Protein AF-A0A813CN99-F1 (afdb_monomer_lite)

Structure (mmCIF, N/CA/C/O backbone):
data_AF-A0A813CN99-F1
#
_entry.id   AF-A0A813CN99-F1
#
loop_
_atom_site.group_PDB
_atom_site.id
_atom_site.type_symbol
_atom_site.label_atom_id
_atom_site.label_alt_id
_atom_site.label_comp_id
_atom_site.label_asym_id
_atom_site.label_entity_id
_atom_site.label_seq_id
_atom_site.pdbx_PDB_ins_code
_atom_site.Cartn_x
_atom_site.Cartn_y
_atom_site.Cartn_z
_atom_site.occupancy
_atom_site.B_iso_or_equiv
_atom_site.auth_seq_id
_atom_site.auth_comp_id
_atom_site.auth_asym_id
_atom_site.auth_atom_id
_atom_site.pdbx_PDB_model_num
ATOM 1 N N . MET A 1 1 ? 47.495 -5.482 -77.406 1.00 60.44 1 MET A N 1
ATOM 2 C CA . MET A 1 1 ? 48.247 -4.391 -78.051 1.00 60.44 1 MET A CA 1
ATOM 3 C C . MET A 1 1 ? 49.411 -4.064 -77.141 1.00 60.44 1 MET A C 1
ATOM 5 O O . MET A 1 1 ? 49.179 -3.835 -75.957 1.00 60.44 1 MET A O 1
ATOM 9 N N . THR A 1 2 ? 50.642 -4.180 -77.628 1.00 74.94 2 THR A N 1
ATOM 10 C CA . THR A 1 2 ? 51.827 -3.868 -76.815 1.00 74.94 2 THR A CA 1
ATOM 11 C C . THR A 1 2 ? 52.020 -2.346 -76.728 1.00 74.94 2 THR A C 1
ATOM 13 O O . THR A 1 2 ? 51.591 -1.632 -77.638 1.00 74.94 2 THR A O 1
ATOM 16 N N . PRO A 1 3 ? 52.662 -1.810 -75.671 1.00 70.69 3 PRO A N 1
ATOM 17 C CA . PRO A 1 3 ? 52.891 -0.366 -75.542 1.00 70.69 3 PRO A CA 1
ATOM 18 C C . PRO A 1 3 ? 53.604 0.258 -76.756 1.00 70.69 3 PRO A C 1
ATOM 20 O O . PRO A 1 3 ? 53.316 1.392 -77.127 1.00 70.69 3 PRO A O 1
ATOM 23 N N . SER A 1 4 ? 54.482 -0.505 -77.416 1.00 66.31 4 SER A N 1
ATOM 24 C CA . SER A 1 4 ? 55.210 -0.085 -78.622 1.00 66.31 4 SER A CA 1
ATOM 25 C C . SER A 1 4 ? 54.308 0.013 -79.867 1.00 66.31 4 SER A C 1
ATOM 27 O O . SER A 1 4 ? 54.428 0.953 -80.654 1.00 66.31 4 SER A O 1
ATOM 29 N N . GLU A 1 5 ? 53.339 -0.897 -80.021 1.00 71.50 5 GLU A N 1
ATOM 30 C CA . GLU A 1 5 ? 52.335 -0.848 -81.100 1.00 71.50 5 GLU A CA 1
ATOM 31 C C . GLU A 1 5 ? 51.368 0.335 -80.938 1.00 71.50 5 GLU A C 1
ATOM 33 O O . GLU A 1 5 ? 51.005 0.977 -81.923 1.00 71.50 5 GLU A O 1
ATOM 38 N N . GLU A 1 6 ? 50.970 0.658 -79.701 1.00 72.50 6 GLU A N 1
ATOM 39 C CA . GLU A 1 6 ? 50.166 1.855 -79.405 1.00 72.50 6 GLU A CA 1
ATOM 40 C C . GLU A 1 6 ? 50.955 3.147 -79.669 1.00 72.50 6 GLU A C 1
ATOM 42 O O . GLU A 1 6 ? 50.411 4.083 -80.255 1.00 72.50 6 GLU A O 1
ATOM 47 N N . ALA A 1 7 ? 52.245 3.190 -79.316 1.00 71.06 7 ALA A N 1
ATOM 48 C CA . ALA A 1 7 ? 53.108 4.347 -79.547 1.00 71.06 7 ALA A CA 1
ATOM 49 C C . ALA A 1 7 ? 53.324 4.640 -81.044 1.00 71.06 7 ALA A C 1
ATOM 51 O O . ALA A 1 7 ? 53.183 5.788 -81.470 1.00 71.06 7 ALA A O 1
ATOM 52 N N . ARG A 1 8 ? 53.581 3.609 -81.865 1.00 72.38 8 ARG A N 1
ATOM 53 C CA . ARG A 1 8 ? 53.711 3.750 -83.331 1.00 72.38 8 ARG A CA 1
ATOM 54 C C . ARG A 1 8 ? 52.406 4.178 -84.003 1.00 72.38 8 ARG A C 1
ATOM 56 O O . ARG A 1 8 ? 52.435 4.941 -84.963 1.00 72.38 8 ARG A O 1
ATOM 63 N N . LYS A 1 9 ? 51.256 3.758 -83.467 1.00 76.56 9 LYS A N 1
ATOM 64 C CA . LYS A 1 9 ? 49.938 4.200 -83.948 1.00 76.56 9 LYS A CA 1
ATOM 65 C C . LYS A 1 9 ? 49.665 5.686 -83.662 1.00 76.56 9 LYS A C 1
ATOM 67 O O . LYS A 1 9 ? 48.921 6.310 -84.411 1.00 76.56 9 LYS A O 1
ATOM 72 N N . ILE A 1 10 ? 50.246 6.241 -82.594 1.00 76.88 10 ILE A N 1
ATOM 73 C CA . ILE A 1 10 ? 50.082 7.650 -82.192 1.00 76.88 10 ILE A CA 1
ATOM 74 C C . ILE A 1 10 ? 51.100 8.565 -82.895 1.00 76.88 10 ILE A C 1
ATOM 76 O O . ILE A 1 10 ? 50.738 9.666 -83.300 1.00 76.88 10 ILE A O 1
ATOM 80 N N . LEU A 1 11 ? 52.355 8.125 -83.047 1.00 77.44 11 LEU A N 1
ATOM 81 C CA . LEU A 1 11 ? 53.447 8.936 -83.611 1.00 77.44 11 LEU A CA 1
ATOM 82 C C . LEU A 1 11 ? 53.649 8.760 -85.129 1.00 77.44 11 LEU A C 1
ATOM 84 O O . LEU A 1 11 ? 54.310 9.593 -85.744 1.00 77.44 11 LEU A O 1
ATOM 88 N N . GLY A 1 12 ? 53.077 7.710 -85.731 1.00 74.25 12 GLY A N 1
ATOM 89 C CA . GLY A 1 12 ? 53.255 7.351 -87.142 1.00 74.25 12 GLY A CA 1
ATOM 90 C C . GLY A 1 12 ? 54.396 6.350 -87.379 1.00 74.25 12 GLY A C 1
ATOM 91 O O . GLY A 1 12 ? 55.321 6.232 -86.577 1.00 74.25 12 GLY A O 1
ATOM 92 N N . GLU A 1 13 ? 54.342 5.619 -88.500 1.00 73.69 13 GLU A N 1
ATOM 93 C CA . GLU A 1 13 ? 55.286 4.527 -88.830 1.00 73.69 13 GLU A CA 1
ATOM 94 C C . GLU A 1 13 ? 56.742 4.990 -89.040 1.00 73.69 13 GLU A C 1
ATOM 96 O O . GLU A 1 13 ? 57.654 4.168 -88.999 1.00 73.69 13 GLU A O 1
ATOM 101 N N . SER A 1 14 ? 56.971 6.295 -89.228 1.00 70.69 14 SER A N 1
ATOM 102 C CA . SER A 1 14 ? 58.282 6.914 -89.471 1.00 70.69 14 SER A CA 1
ATOM 103 C C . SER A 1 14 ? 58.947 7.521 -88.225 1.00 70.69 14 SER A C 1
ATOM 105 O O . SER A 1 14 ? 59.932 8.246 -88.361 1.00 70.69 14 SER A O 1
ATOM 107 N N . ALA A 1 15 ? 58.396 7.307 -87.026 1.00 70.06 15 ALA A N 1
ATOM 108 C CA . ALA A 1 15 ? 58.974 7.816 -85.782 1.00 70.06 15 ALA A CA 1
ATOM 109 C C . ALA A 1 15 ? 60.267 7.065 -85.413 1.00 70.06 15 ALA A C 1
ATOM 111 O O . ALA A 1 15 ? 60.323 5.840 -85.531 1.00 70.06 15 ALA A O 1
ATOM 112 N N . ASP A 1 16 ? 61.296 7.787 -84.953 1.00 79.06 16 ASP A N 1
ATOM 113 C CA . ASP A 1 16 ? 62.542 7.161 -84.502 1.00 79.06 16 ASP A CA 1
ATOM 114 C C . ASP A 1 16 ? 62.333 6.326 -83.221 1.00 79.06 16 ASP A C 1
ATOM 116 O O . ASP A 1 16 ? 61.423 6.567 -82.417 1.00 79.06 16 ASP A O 1
ATOM 120 N N . ASP A 1 17 ? 63.176 5.309 -83.024 1.00 78.56 17 ASP A N 1
ATOM 121 C CA . ASP A 1 17 ? 63.041 4.388 -81.890 1.00 78.56 17 ASP A CA 1
ATOM 122 C C . ASP A 1 17 ? 63.190 5.104 -80.534 1.00 78.56 17 ASP A C 1
ATOM 124 O O . ASP A 1 17 ? 62.626 4.667 -79.531 1.00 78.56 17 ASP A O 1
ATOM 128 N N . GLN A 1 18 ? 63.884 6.246 -80.489 1.00 80.56 18 GLN A N 1
ATOM 129 C CA . GLN A 1 18 ? 64.084 7.020 -79.264 1.00 80.56 18 GLN A CA 1
ATOM 130 C C . GLN A 1 18 ? 62.812 7.780 -78.845 1.00 80.56 18 GLN A C 1
ATOM 132 O O . GLN A 1 18 ? 62.521 7.890 -77.651 1.00 80.56 18 GLN A O 1
ATOM 137 N N . ALA A 1 19 ? 62.029 8.271 -79.806 1.00 77.19 19 ALA A N 1
ATOM 138 C CA . ALA A 1 19 ? 60.718 8.875 -79.606 1.00 77.19 19 ALA A CA 1
ATOM 139 C C . ALA A 1 19 ? 59.678 7.822 -79.200 1.00 77.19 19 ALA A C 1
ATOM 141 O O . ALA A 1 19 ? 58.857 8.088 -78.318 1.00 77.19 19 ALA A O 1
ATOM 142 N N . ILE A 1 20 ? 59.757 6.611 -79.769 1.00 78.50 20 ILE A N 1
ATOM 143 C CA . ILE A 1 20 ? 58.912 5.476 -79.370 1.00 78.50 20 ILE A CA 1
ATOM 144 C C . ILE A 1 20 ? 59.201 5.075 -77.917 1.00 78.50 20 ILE A C 1
ATOM 146 O O . ILE A 1 20 ? 58.260 4.961 -77.135 1.00 78.50 20 ILE A O 1
ATOM 150 N N . ILE A 1 21 ? 60.474 4.929 -77.525 1.00 82.56 21 ILE A N 1
ATOM 151 C CA . ILE A 1 21 ? 60.861 4.594 -76.140 1.00 82.56 21 ILE A CA 1
ATOM 152 C C . ILE A 1 21 ? 60.358 5.660 -75.157 1.00 82.56 21 ILE A C 1
ATOM 154 O O . ILE A 1 21 ? 59.695 5.320 -74.182 1.00 82.56 21 ILE A O 1
ATOM 158 N N . LYS A 1 22 ? 60.571 6.952 -75.448 1.00 83.44 22 LYS A N 1
ATOM 159 C CA . LYS A 1 22 ? 60.095 8.047 -74.582 1.00 83.44 22 LYS A CA 1
ATOM 160 C C . LYS A 1 22 ? 58.574 8.069 -74.428 1.00 83.44 22 LYS A C 1
ATOM 162 O O . LYS A 1 22 ? 58.082 8.346 -73.335 1.00 83.44 22 LYS A O 1
ATOM 167 N N . LEU A 1 23 ? 57.823 7.793 -75.498 1.00 80.69 23 LEU A N 1
ATOM 168 C CA . LEU A 1 23 ? 56.363 7.730 -75.425 1.00 80.69 23 LEU A CA 1
ATOM 169 C C . LEU A 1 23 ? 55.891 6.503 -74.637 1.00 80.69 23 LEU A C 1
ATOM 171 O O . LEU A 1 23 ? 54.965 6.619 -73.838 1.00 80.69 23 LEU A O 1
ATOM 175 N N . VAL A 1 24 ? 56.531 5.346 -74.824 1.00 82.56 24 VAL A N 1
ATOM 176 C CA . VAL A 1 24 ? 56.235 4.135 -74.047 1.00 82.56 24 VAL A CA 1
ATOM 177 C C . VAL A 1 24 ? 56.509 4.366 -72.560 1.00 82.56 24 VAL A C 1
ATOM 179 O O . VAL A 1 24 ? 55.622 4.098 -71.751 1.00 82.56 24 VAL A O 1
ATOM 182 N N . ASP A 1 25 ? 57.663 4.932 -72.201 1.00 84.75 25 ASP A N 1
ATOM 183 C CA . ASP A 1 25 ? 58.014 5.260 -70.814 1.00 84.75 25 ASP A CA 1
ATOM 184 C C . ASP A 1 25 ? 57.015 6.249 -70.201 1.00 84.75 25 ASP A C 1
ATOM 186 O O . ASP A 1 25 ? 56.545 6.050 -69.082 1.00 84.75 25 ASP A O 1
ATOM 190 N N . PHE A 1 26 ? 56.610 7.275 -70.957 1.00 82.56 26 PHE A N 1
ATOM 191 C CA . PHE A 1 26 ? 55.592 8.232 -70.523 1.00 82.56 26 PHE A CA 1
ATOM 192 C C . PHE A 1 26 ? 54.224 7.568 -70.294 1.00 82.56 26 PHE A C 1
ATOM 194 O O . PHE A 1 26 ? 53.553 7.840 -69.294 1.00 82.56 26 PHE A O 1
ATOM 201 N N . VAL A 1 27 ? 53.800 6.667 -71.188 1.00 84.19 27 VAL A N 1
ATOM 202 C CA . VAL A 1 27 ? 52.537 5.922 -71.054 1.00 84.19 27 VAL A CA 1
ATOM 203 C C . VAL A 1 27 ? 52.586 4.974 -69.855 1.00 84.19 27 VAL A C 1
ATOM 205 O O . VAL A 1 27 ? 51.601 4.888 -69.120 1.00 84.19 27 VAL A O 1
ATOM 208 N N . VAL A 1 28 ? 53.711 4.292 -69.625 1.00 86.88 28 VAL A N 1
ATOM 209 C CA . VAL A 1 28 ? 53.911 3.416 -68.461 1.00 86.88 28 VAL A CA 1
ATOM 210 C C . VAL A 1 28 ? 53.872 4.229 -67.168 1.00 86.88 28 VAL A C 1
ATOM 212 O O . VAL A 1 28 ? 53.050 3.923 -66.309 1.00 86.88 28 VAL A O 1
ATOM 215 N N . GLN A 1 29 ? 54.633 5.323 -67.067 1.00 88.06 29 GLN A N 1
ATOM 216 C CA . GLN A 1 29 ? 54.621 6.210 -65.895 1.00 88.06 29 GLN A CA 1
ATOM 217 C C . GLN A 1 29 ? 53.228 6.787 -65.619 1.00 88.06 29 GLN A C 1
ATOM 219 O O . GLN A 1 29 ? 52.784 6.834 -64.474 1.00 88.06 29 GLN A O 1
ATOM 224 N N . THR A 1 30 ? 52.494 7.178 -66.664 1.00 86.62 30 THR A N 1
ATOM 225 C CA . THR A 1 30 ? 51.126 7.696 -66.519 1.00 86.62 30 THR A CA 1
ATOM 226 C C . THR A 1 30 ? 50.156 6.604 -66.055 1.00 86.62 30 THR A C 1
ATOM 228 O O . THR A 1 30 ? 49.286 6.862 -65.221 1.00 86.62 30 THR A O 1
ATOM 231 N N . ARG A 1 31 ? 50.295 5.370 -66.562 1.00 88.50 31 ARG A N 1
ATOM 232 C CA . ARG A 1 31 ? 49.488 4.216 -66.124 1.00 88.50 31 ARG A CA 1
ATOM 233 C C . ARG A 1 31 ? 49.796 3.838 -64.677 1.00 88.50 31 ARG A C 1
ATOM 235 O O . ARG A 1 31 ? 48.859 3.595 -63.921 1.00 88.50 31 ARG A O 1
ATOM 242 N N . GLU A 1 32 ? 51.065 3.842 -64.283 1.00 89.88 32 GLU A N 1
ATOM 243 C CA . GLU A 1 32 ? 51.498 3.593 -62.906 1.00 89.88 32 GLU A CA 1
ATOM 244 C C . GLU A 1 32 ? 50.993 4.678 -61.953 1.00 89.88 32 GLU A C 1
ATOM 246 O O . GLU A 1 32 ? 50.388 4.351 -60.934 1.00 89.88 32 GLU A O 1
ATOM 251 N N . ALA A 1 33 ? 51.134 5.957 -62.311 1.00 89.06 33 ALA A N 1
ATOM 252 C CA . ALA A 1 33 ? 50.607 7.072 -61.526 1.00 89.06 33 ALA A CA 1
ATOM 253 C C . ALA A 1 33 ? 49.079 6.987 -61.369 1.00 89.06 33 ALA A C 1
ATOM 255 O O . ALA A 1 33 ? 48.552 7.181 -60.274 1.00 89.06 33 ALA A O 1
ATOM 256 N N . LYS A 1 34 ? 48.356 6.624 -62.438 1.00 90.81 34 LYS A N 1
ATOM 257 C CA . LYS A 1 34 ? 46.899 6.431 -62.391 1.00 90.81 34 LYS A CA 1
ATOM 258 C C . LYS A 1 34 ? 46.503 5.236 -61.520 1.00 90.81 34 LYS A C 1
ATOM 260 O O . LYS A 1 34 ? 45.552 5.342 -60.750 1.00 90.81 34 LYS A O 1
ATOM 265 N N . ALA A 1 35 ? 47.231 4.123 -61.605 1.00 89.50 35 ALA A N 1
ATOM 266 C CA . ALA A 1 35 ? 46.995 2.950 -60.765 1.00 89.50 35 ALA A CA 1
ATOM 267 C C . ALA A 1 35 ? 47.278 3.245 -59.282 1.00 89.50 35 ALA A C 1
ATOM 269 O O . ALA A 1 35 ? 46.512 2.828 -58.414 1.00 89.50 35 ALA A O 1
ATOM 270 N N . GLN A 1 36 ? 48.335 4.007 -58.986 1.00 91.62 36 GLN A N 1
ATOM 271 C CA . GLN A 1 36 ? 48.656 4.454 -57.630 1.00 91.62 36 GLN A CA 1
ATOM 272 C C . GLN A 1 36 ? 47.589 5.406 -57.075 1.00 91.62 36 GLN A C 1
ATOM 274 O O . GLN A 1 36 ? 47.166 5.227 -55.934 1.00 91.62 36 GLN A O 1
ATOM 279 N N . ALA A 1 37 ? 47.104 6.356 -57.881 1.00 91.69 37 ALA A N 1
ATOM 280 C CA . ALA A 1 37 ? 46.017 7.256 -57.493 1.00 91.69 37 ALA A CA 1
ATOM 281 C C . ALA A 1 37 ? 44.721 6.484 -57.186 1.00 91.69 37 ALA A C 1
ATOM 283 O O . ALA A 1 37 ? 44.139 6.661 -56.120 1.00 91.69 37 ALA A O 1
ATOM 284 N N . GLN A 1 38 ? 44.327 5.544 -58.051 1.00 92.38 38 GLN A N 1
ATOM 285 C CA . GLN A 1 38 ? 43.148 4.697 -57.824 1.00 92.38 38 GLN A CA 1
ATOM 286 C C . GLN A 1 38 ? 43.291 3.805 -56.582 1.00 92.38 38 GLN A C 1
ATOM 288 O O . GLN A 1 38 ? 42.335 3.622 -55.830 1.00 92.38 38 GLN A O 1
ATOM 293 N N . ALA A 1 39 ? 44.484 3.257 -56.333 1.00 92.69 39 ALA A N 1
ATOM 294 C CA . ALA A 1 39 ? 44.748 2.477 -55.128 1.00 92.69 39 ALA A CA 1
ATOM 295 C C . ALA A 1 39 ? 44.691 3.339 -53.854 1.00 92.69 39 ALA A C 1
ATOM 297 O O . ALA A 1 39 ? 44.237 2.855 -52.816 1.00 92.69 39 ALA A O 1
ATOM 298 N N . ALA A 1 40 ? 45.131 4.600 -53.920 1.00 91.62 40 ALA A N 1
ATOM 299 C CA . ALA A 1 40 ? 45.022 5.550 -52.817 1.00 91.62 40 ALA A CA 1
ATOM 300 C C . ALA A 1 40 ? 43.555 5.916 -52.532 1.00 91.62 40 ALA A C 1
ATOM 302 O O . ALA A 1 40 ? 43.120 5.786 -51.389 1.00 91.62 40 ALA A O 1
ATOM 303 N N . GLU A 1 41 ? 42.775 6.246 -53.566 1.00 92.94 41 GLU A N 1
ATOM 304 C CA . GLU A 1 41 ? 41.333 6.519 -53.450 1.00 92.94 41 GLU A CA 1
ATOM 305 C C . GLU A 1 41 ? 40.571 5.319 -52.869 1.00 92.94 41 GLU A C 1
ATOM 307 O O . GLU A 1 41 ? 39.753 5.473 -51.963 1.00 92.94 41 GLU A O 1
ATOM 312 N N . ALA A 1 42 ? 40.876 4.099 -53.325 1.00 92.06 42 ALA A N 1
ATOM 313 C CA . ALA A 1 42 ? 40.250 2.884 -52.805 1.00 92.06 42 ALA A CA 1
ATOM 314 C C . ALA A 1 42 ? 40.587 2.634 -51.324 1.00 92.06 42 ALA A C 1
ATOM 316 O O . ALA A 1 42 ? 39.728 2.193 -50.556 1.00 92.06 42 ALA A O 1
ATOM 317 N N . ARG A 1 43 ? 41.826 2.924 -50.901 1.00 93.62 43 ARG A N 1
ATOM 318 C CA . ARG A 1 43 ? 42.237 2.824 -49.490 1.00 93.62 43 ARG A CA 1
ATOM 319 C C . ARG A 1 43 ? 41.533 3.863 -48.627 1.00 93.62 43 ARG A C 1
ATOM 321 O O . ARG A 1 43 ? 41.088 3.521 -47.534 1.00 93.62 43 ARG A O 1
ATOM 328 N N . GLU A 1 44 ? 41.406 5.092 -49.114 1.00 92.44 44 GLU A N 1
ATOM 329 C CA . GLU A 1 44 ? 40.705 6.158 -48.402 1.00 92.44 44 GLU A CA 1
ATOM 330 C C . GLU A 1 44 ? 39.206 5.857 -48.277 1.00 92.44 44 GLU A C 1
ATOM 332 O O . GLU A 1 44 ? 38.654 5.929 -47.180 1.00 92.44 44 GLU A O 1
ATOM 337 N N . ALA A 1 45 ? 38.560 5.419 -49.362 1.00 92.88 45 ALA A N 1
ATOM 338 C CA . ALA A 1 45 ? 37.157 5.017 -49.348 1.00 92.88 45 ALA A CA 1
ATOM 339 C C . ALA A 1 45 ? 36.902 3.861 -48.367 1.00 92.88 45 ALA A C 1
ATOM 341 O O . ALA A 1 45 ? 35.929 3.897 -47.610 1.00 92.88 45 ALA A O 1
ATOM 342 N N . LYS A 1 46 ? 37.801 2.866 -48.326 1.00 95.00 46 LYS A N 1
ATOM 343 C CA . LYS A 1 46 ? 37.728 1.772 -47.351 1.00 95.00 46 LYS A CA 1
ATOM 344 C C . LYS A 1 46 ? 37.881 2.283 -45.916 1.00 95.00 46 LYS A C 1
ATOM 346 O O . LYS A 1 46 ? 37.058 1.949 -45.073 1.00 95.00 46 LYS A O 1
ATOM 351 N N . ALA A 1 47 ? 38.867 3.139 -45.649 1.00 93.69 47 ALA A N 1
ATOM 352 C CA . ALA A 1 47 ? 39.070 3.714 -44.319 1.00 93.69 47 ALA A CA 1
ATOM 353 C C . ALA A 1 47 ? 37.858 4.540 -43.847 1.00 93.69 47 ALA A C 1
ATOM 355 O O . ALA A 1 47 ? 37.465 4.461 -42.684 1.00 93.69 47 ALA A O 1
ATOM 356 N N . GLN A 1 48 ? 37.226 5.299 -44.749 1.00 93.75 48 GLN A N 1
ATOM 357 C CA . GLN A 1 48 ? 35.999 6.037 -44.443 1.00 93.75 48 GLN A CA 1
ATOM 358 C C . GLN A 1 48 ? 34.810 5.103 -44.168 1.00 93.75 48 GLN A C 1
ATOM 360 O O . GLN A 1 48 ? 34.007 5.397 -43.280 1.00 93.75 48 GLN A O 1
ATOM 365 N N . ALA A 1 49 ? 34.684 3.992 -44.901 1.00 93.69 49 ALA A N 1
ATOM 366 C CA . ALA A 1 49 ? 33.647 2.990 -44.659 1.00 93.69 49 ALA A CA 1
ATOM 367 C C . ALA A 1 49 ? 33.827 2.314 -43.290 1.00 93.69 49 ALA A C 1
ATOM 369 O O . ALA A 1 49 ? 32.885 2.306 -42.497 1.00 93.69 49 ALA A O 1
ATOM 370 N N . ASP A 1 50 ? 35.046 1.865 -42.976 1.00 94.31 50 ASP A N 1
ATOM 371 C CA . ASP A 1 50 ? 35.384 1.232 -41.696 1.00 94.31 50 ASP A CA 1
ATOM 372 C C . ASP A 1 50 ? 35.133 2.198 -40.518 1.00 94.31 50 ASP A C 1
ATOM 374 O O . ASP A 1 50 ? 34.561 1.818 -39.495 1.00 94.31 50 ASP A O 1
ATOM 378 N N . ALA A 1 51 ? 35.483 3.484 -40.669 1.00 94.38 51 ALA A N 1
ATOM 379 C CA . ALA A 1 51 ? 35.226 4.506 -39.652 1.00 94.38 51 ALA A CA 1
ATOM 380 C C . ALA A 1 51 ? 33.724 4.770 -39.434 1.00 94.38 51 ALA A C 1
ATOM 382 O O . ALA A 1 51 ? 33.283 4.951 -38.295 1.00 94.38 51 ALA A O 1
ATOM 383 N N . ARG A 1 52 ? 32.920 4.781 -40.508 1.00 94.88 52 ARG A N 1
ATOM 384 C CA . ARG A 1 52 ? 31.456 4.923 -40.415 1.00 94.88 52 ARG A CA 1
ATOM 385 C C . ARG A 1 52 ? 30.820 3.715 -39.742 1.00 94.88 52 ARG A C 1
ATOM 387 O O . ARG A 1 52 ? 29.938 3.898 -38.906 1.00 94.88 52 ARG A O 1
ATOM 394 N N . GLU A 1 53 ? 31.277 2.510 -40.069 1.00 94.25 53 GLU A N 1
ATOM 395 C CA . GLU A 1 53 ? 30.791 1.287 -39.435 1.00 94.25 53 GLU A CA 1
ATOM 396 C C . GLU A 1 53 ? 31.139 1.264 -37.942 1.00 94.25 53 GLU A C 1
ATOM 398 O O . GLU A 1 53 ? 30.256 1.044 -37.114 1.00 94.25 53 GLU A O 1
ATOM 403 N N . ALA A 1 54 ? 32.386 1.579 -37.576 1.00 94.88 54 ALA A N 1
ATOM 404 C CA . ALA A 1 54 ? 32.806 1.654 -36.178 1.00 94.88 54 ALA A CA 1
ATOM 405 C C . ALA A 1 54 ? 31.978 2.677 -35.383 1.00 94.88 54 ALA A C 1
ATOM 407 O O . ALA A 1 54 ? 31.546 2.389 -34.263 1.00 94.88 54 ALA A O 1
ATOM 408 N N . LYS A 1 55 ? 31.697 3.845 -35.977 1.00 95.94 55 LYS A N 1
ATOM 409 C CA . LYS A 1 55 ? 30.836 4.866 -35.369 1.00 95.94 55 LYS A CA 1
ATOM 410 C C . LYS A 1 55 ? 29.402 4.360 -35.181 1.00 95.94 55 LYS A C 1
ATOM 412 O O . LYS A 1 55 ? 28.869 4.469 -34.081 1.00 95.94 55 LYS A O 1
ATOM 417 N N . ALA A 1 56 ? 28.810 3.747 -36.206 1.00 93.25 56 ALA A N 1
ATOM 418 C CA . ALA A 1 56 ? 27.461 3.186 -36.123 1.00 93.25 56 ALA A CA 1
ATOM 419 C C . ALA A 1 56 ? 27.362 2.064 -35.074 1.00 93.25 56 ALA A C 1
ATOM 421 O O . ALA A 1 56 ? 26.380 1.979 -34.339 1.00 93.25 56 ALA A O 1
ATOM 422 N N . GLN A 1 57 ? 28.391 1.218 -34.957 1.00 95.31 57 GLN A N 1
ATOM 423 C CA . GLN A 1 57 ? 28.449 0.182 -33.927 1.00 95.31 57 GLN A CA 1
ATOM 424 C C . GLN A 1 57 ? 28.572 0.775 -32.516 1.00 95.31 57 GLN A C 1
ATOM 426 O O 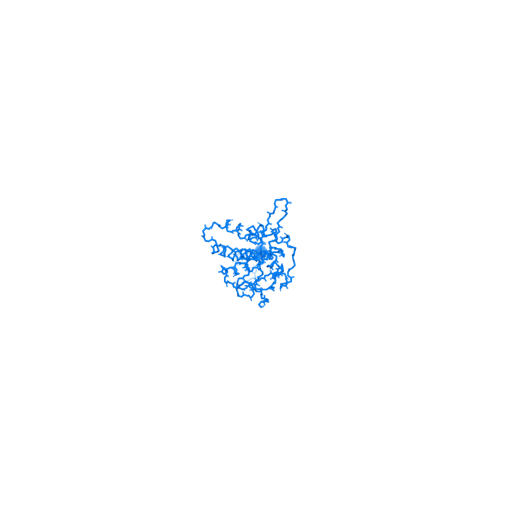. GLN A 1 57 ? 27.947 0.254 -31.591 1.00 95.31 57 GLN A O 1
ATOM 431 N N . ALA A 1 58 ? 29.351 1.846 -32.335 1.00 94.06 58 ALA A N 1
ATOM 432 C CA . ALA A 1 58 ? 29.461 2.543 -31.054 1.00 94.06 58 ALA A CA 1
ATOM 433 C C . ALA A 1 58 ? 28.122 3.179 -30.647 1.00 94.06 58 ALA A C 1
ATOM 435 O O . ALA A 1 58 ? 27.625 2.893 -29.559 1.00 94.06 58 ALA A O 1
ATOM 436 N N . GLU A 1 59 ? 27.482 3.921 -31.556 1.00 94.88 59 GLU A N 1
ATOM 437 C CA . GLU A 1 59 ? 26.156 4.518 -31.338 1.00 94.88 59 GLU A CA 1
ATOM 438 C C . GLU A 1 59 ? 25.097 3.445 -31.029 1.00 94.88 59 GLU A C 1
ATOM 440 O O . GLU A 1 59 ? 24.297 3.599 -30.107 1.00 94.88 59 GLU A O 1
ATOM 445 N N . ALA A 1 60 ? 25.122 2.305 -31.730 1.00 94.25 60 ALA A N 1
ATOM 446 C CA . ALA A 1 60 ? 24.210 1.194 -31.461 1.00 94.25 60 ALA A CA 1
ATOM 447 C C . ALA A 1 60 ? 24.439 0.552 -30.080 1.00 94.25 60 ALA A C 1
ATOM 449 O O . ALA A 1 60 ? 23.481 0.117 -29.437 1.00 94.25 60 ALA A O 1
ATOM 450 N N . ARG A 1 61 ? 25.690 0.475 -29.606 1.00 94.56 61 ARG A N 1
ATOM 451 C CA . ARG A 1 61 ? 26.007 -0.022 -28.255 1.00 94.56 61 ARG A CA 1
ATOM 452 C C . ARG A 1 61 ? 25.532 0.949 -27.181 1.00 94.56 61 ARG A C 1
ATOM 454 O O . ARG A 1 61 ? 24.928 0.500 -26.211 1.00 94.56 61 ARG A O 1
ATOM 461 N N . GLU A 1 62 ? 25.753 2.247 -27.372 1.00 94.81 62 GLU A N 1
ATOM 462 C CA . GLU A 1 62 ? 25.264 3.287 -26.460 1.00 94.81 62 GLU A CA 1
ATOM 463 C C . GLU A 1 62 ? 23.734 3.302 -26.399 1.00 94.81 62 GLU A C 1
ATOM 465 O O . GLU A 1 62 ? 23.166 3.273 -25.308 1.00 94.81 62 GLU A O 1
ATOM 470 N N . ALA A 1 63 ? 23.056 3.235 -27.549 1.00 93.69 63 ALA A N 1
ATOM 471 C CA . ALA A 1 63 ? 21.598 3.165 -27.613 1.00 93.69 63 ALA A CA 1
ATOM 472 C C . ALA A 1 63 ? 21.045 1.929 -26.885 1.00 93.69 63 ALA A C 1
ATOM 474 O O . ALA A 1 63 ? 20.073 2.038 -26.139 1.00 93.69 63 ALA A O 1
ATOM 475 N N . ARG A 1 64 ? 21.687 0.761 -27.040 1.00 94.44 64 ARG A N 1
ATOM 476 C CA . ARG A 1 64 ? 21.312 -0.462 -26.306 1.00 94.44 64 ARG A CA 1
ATOM 477 C C . ARG A 1 64 ? 21.536 -0.324 -24.804 1.00 94.44 64 ARG A C 1
ATOM 479 O O . ARG A 1 64 ? 20.667 -0.716 -24.033 1.00 94.44 64 ARG A O 1
ATOM 486 N N . ALA A 1 65 ? 22.669 0.233 -24.382 1.00 94.25 65 ALA A N 1
ATOM 487 C CA . ALA A 1 65 ? 22.944 0.466 -22.966 1.00 94.25 65 ALA A CA 1
ATOM 488 C C . ALA A 1 65 ? 21.907 1.419 -22.348 1.00 94.25 65 ALA A C 1
ATOM 490 O O . ALA A 1 65 ? 21.374 1.145 -21.273 1.00 94.25 65 ALA A O 1
ATOM 491 N N . HIS A 1 66 ? 21.559 2.489 -23.067 1.00 94.12 66 HIS A N 1
ATOM 492 C CA . HIS A 1 66 ? 20.524 3.429 -22.656 1.00 94.12 66 HIS A CA 1
ATOM 493 C C . HIS A 1 66 ? 19.138 2.770 -22.591 1.00 94.12 66 HIS A C 1
ATOM 495 O O . HIS A 1 66 ? 18.395 2.997 -21.640 1.00 94.12 66 HIS A O 1
ATOM 501 N N . GLN A 1 67 ? 18.794 1.910 -23.556 1.00 94.81 67 GLN A N 1
ATOM 502 C CA . GLN A 1 67 ? 17.537 1.160 -23.534 1.00 94.81 67 GLN A CA 1
ATOM 503 C C . GLN A 1 67 ? 17.436 0.255 -22.299 1.00 94.81 67 GLN A C 1
ATOM 505 O O . GLN A 1 67 ? 16.422 0.291 -21.608 1.00 94.81 67 GLN A O 1
ATOM 510 N N . VAL A 1 68 ? 18.491 -0.504 -21.986 1.00 95.88 68 VAL A N 1
ATOM 511 C CA . VAL A 1 68 ? 18.519 -1.371 -20.795 1.00 95.88 68 VAL A CA 1
ATOM 512 C C . VAL A 1 68 ? 18.341 -0.550 -19.516 1.00 95.88 68 VAL A C 1
ATOM 514 O O . VAL A 1 68 ? 17.576 -0.944 -18.638 1.00 95.88 68 VAL A O 1
ATOM 517 N N . HIS A 1 69 ? 18.996 0.611 -19.418 1.00 95.12 69 HIS A N 1
ATOM 518 C CA . HIS A 1 69 ? 18.832 1.507 -18.273 1.00 95.12 69 HIS A CA 1
ATOM 519 C C . HIS A 1 69 ? 17.386 2.007 -18.137 1.00 95.12 69 HIS A C 1
ATOM 521 O O . HIS A 1 69 ? 16.812 1.963 -17.051 1.00 95.12 69 HIS A O 1
ATOM 527 N N . LEU A 1 70 ? 16.768 2.443 -19.240 1.00 95.12 70 LEU A N 1
ATOM 528 C CA . LEU A 1 70 ? 15.373 2.890 -19.238 1.00 95.12 70 LEU A CA 1
ATOM 529 C C . LEU A 1 70 ? 14.397 1.768 -18.855 1.00 95.12 70 LEU A C 1
ATOM 531 O O . LEU A 1 70 ? 13.424 2.022 -18.148 1.00 95.12 70 LEU A O 1
ATOM 535 N N . GLU A 1 71 ? 14.642 0.534 -19.298 1.00 94.56 71 GLU A N 1
ATOM 536 C CA . GLU A 1 71 ? 13.825 -0.628 -18.927 1.00 94.56 71 GLU A CA 1
ATOM 537 C C . GLU A 1 71 ? 13.936 -0.947 -17.429 1.00 94.56 71 GLU A C 1
ATOM 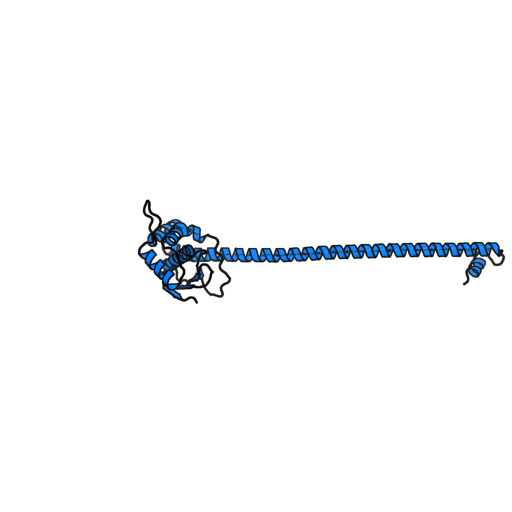539 O O . GLU A 1 71 ? 12.919 -1.206 -16.780 1.00 94.56 71 GLU A O 1
ATOM 544 N N . GLN A 1 72 ? 15.140 -0.860 -16.855 1.00 94.69 72 GLN A N 1
ATOM 545 C CA . GLN A 1 72 ? 15.353 -1.024 -15.413 1.00 94.69 72 GLN A CA 1
ATOM 546 C C . GLN A 1 72 ? 14.640 0.065 -14.602 1.00 94.69 72 GLN A C 1
ATOM 548 O O . GLN A 1 72 ? 13.962 -0.243 -13.619 1.00 94.69 72 GLN A O 1
ATOM 553 N N . ASP A 1 73 ? 14.738 1.325 -15.032 1.00 93.94 73 ASP A N 1
ATOM 554 C CA . ASP A 1 73 ? 14.038 2.435 -14.382 1.00 93.94 73 ASP A CA 1
ATOM 555 C C . ASP A 1 73 ? 12.520 2.294 -14.476 1.00 93.94 73 ASP A C 1
ATOM 557 O O . ASP A 1 73 ? 11.817 2.518 -13.488 1.00 93.94 73 ASP A O 1
ATOM 561 N N . LYS A 1 74 ? 12.003 1.872 -15.635 1.00 94.50 74 LYS A N 1
ATOM 562 C CA . LYS A 1 74 ? 10.577 1.592 -15.810 1.00 94.50 74 LYS A CA 1
ATOM 563 C C . LYS A 1 74 ? 10.106 0.531 -14.814 1.00 94.50 74 LYS A C 1
ATOM 565 O O . LYS A 1 74 ? 9.126 0.767 -14.110 1.00 94.50 74 LYS A O 1
ATOM 570 N N . LEU A 1 75 ? 10.817 -0.593 -14.711 1.00 94.12 75 LEU A N 1
ATOM 571 C CA . LEU A 1 75 ? 10.465 -1.674 -13.785 1.00 94.12 75 LEU A CA 1
ATOM 572 C C . LEU A 1 75 ? 10.504 -1.211 -12.319 1.00 94.12 75 LEU A C 1
ATOM 574 O O . LEU A 1 75 ? 9.613 -1.543 -11.530 1.00 94.12 75 LEU A O 1
ATOM 578 N N . ARG A 1 76 ? 11.513 -0.410 -11.952 1.00 94.38 76 ARG A N 1
ATOM 579 C CA . ARG A 1 76 ? 11.620 0.187 -10.614 1.00 94.38 76 ARG A CA 1
ATOM 580 C C . ARG A 1 76 ? 10.415 1.078 -10.308 1.00 94.38 76 ARG A C 1
ATOM 582 O O . ARG A 1 76 ? 9.781 0.900 -9.270 1.00 94.38 76 ARG A O 1
ATOM 589 N N . LEU A 1 77 ? 10.067 1.987 -11.218 1.00 93.69 77 LEU A N 1
ATOM 590 C CA . LEU A 1 77 ? 8.932 2.899 -11.054 1.00 93.69 77 LEU A CA 1
ATOM 591 C C . LEU A 1 77 ? 7.587 2.162 -11.015 1.00 93.69 77 LEU A C 1
ATOM 593 O O . LEU A 1 77 ? 6.722 2.520 -10.219 1.00 93.69 77 LEU A O 1
ATOM 597 N N . GLU A 1 78 ? 7.401 1.120 -11.827 1.00 91.38 78 GLU A N 1
ATOM 598 C CA . GLU A 1 78 ? 6.201 0.274 -11.783 1.00 91.38 78 GLU A CA 1
ATOM 599 C C . GLU A 1 78 ? 6.064 -0.435 -10.428 1.00 91.38 78 GLU A C 1
ATOM 601 O O . GLU A 1 78 ? 4.975 -0.458 -9.848 1.00 91.38 78 GLU A O 1
ATOM 606 N N . THR A 1 79 ? 7.176 -0.932 -9.879 1.00 86.19 79 THR A N 1
ATOM 607 C CA . THR A 1 79 ? 7.215 -1.563 -8.552 1.00 86.19 79 THR A CA 1
ATOM 608 C C . THR A 1 79 ? 6.891 -0.560 -7.440 1.00 86.19 79 THR A C 1
ATOM 610 O O . THR A 1 79 ? 6.075 -0.842 -6.558 1.00 86.19 79 THR A O 1
ATOM 613 N N . GLU A 1 80 ? 7.480 0.639 -7.490 1.00 85.31 80 GLU A N 1
ATOM 614 C CA . GLU A 1 80 ? 7.195 1.726 -6.545 1.00 85.31 80 GLU A CA 1
ATOM 615 C C . GLU A 1 80 ? 5.726 2.168 -6.616 1.00 85.31 80 GLU A C 1
ATOM 617 O O . GLU A 1 80 ? 5.069 2.334 -5.580 1.00 85.31 80 GLU A O 1
ATOM 622 N N . LEU A 1 81 ? 5.176 2.302 -7.827 1.00 84.56 81 LEU A N 1
ATOM 623 C CA . LEU A 1 81 ? 3.775 2.653 -8.048 1.00 84.56 81 LEU A CA 1
ATOM 624 C C . LEU A 1 81 ? 2.836 1.582 -7.484 1.00 84.56 81 LEU A C 1
ATOM 626 O O . LEU A 1 81 ? 1.858 1.923 -6.815 1.00 84.56 81 LEU A O 1
ATOM 630 N N . LEU A 1 82 ? 3.122 0.301 -7.731 1.00 82.44 82 LEU A N 1
ATOM 631 C CA . LEU A 1 82 ? 2.323 -0.810 -7.217 1.00 82.44 82 LEU A CA 1
ATOM 632 C C . LEU A 1 82 ? 2.362 -0.861 -5.684 1.00 82.44 82 LEU A C 1
ATOM 634 O O . LEU A 1 82 ? 1.309 -0.942 -5.046 1.00 82.44 82 LEU A O 1
ATOM 638 N N . SER A 1 83 ? 3.552 -0.722 -5.089 1.00 78.25 83 SER A N 1
ATOM 639 C CA . SER A 1 83 ? 3.715 -0.643 -3.631 1.00 78.25 83 SER A CA 1
ATOM 640 C C . SER A 1 83 ? 2.898 0.512 -3.048 1.00 78.25 83 SER A C 1
ATOM 642 O O . SER A 1 83 ? 2.155 0.330 -2.083 1.00 78.25 83 SER A O 1
ATOM 644 N N . THR A 1 84 ? 2.962 1.684 -3.686 1.00 78.81 84 THR A N 1
ATOM 645 C CA . THR A 1 84 ? 2.219 2.882 -3.277 1.00 78.81 84 THR A CA 1
ATOM 646 C C . THR A 1 84 ? 0.707 2.670 -3.364 1.00 78.81 84 THR A C 1
ATOM 648 O O . THR A 1 84 ? -0.015 2.968 -2.413 1.00 78.81 84 THR A O 1
ATOM 651 N N . LYS A 1 85 ? 0.204 2.100 -4.466 1.00 80.31 85 LYS A N 1
ATOM 652 C CA . LYS A 1 85 ? -1.228 1.794 -4.632 1.00 80.31 85 LYS A CA 1
ATOM 653 C C . LYS A 1 85 ? -1.737 0.800 -3.587 1.00 80.31 85 LYS A C 1
ATOM 655 O O . LYS A 1 85 ? -2.822 1.003 -3.037 1.00 80.31 85 LYS A O 1
ATOM 660 N N . SER A 1 86 ? -0.960 -0.239 -3.278 1.00 76.56 86 SER A N 1
ATOM 661 C CA . SER A 1 86 ? -1.317 -1.184 -2.214 1.00 76.56 86 SER A CA 1
ATOM 662 C C . SER A 1 86 ? -1.355 -0.496 -0.839 1.00 76.56 86 SER A C 1
ATOM 664 O O . SER A 1 86 ? -2.329 -0.670 -0.102 1.00 76.56 86 SER A O 1
ATOM 666 N N . ARG A 1 87 ? -0.380 0.376 -0.525 1.00 76.25 87 ARG A N 1
ATOM 667 C CA . ARG A 1 87 ? -0.375 1.153 0.733 1.00 76.25 87 ARG A CA 1
ATOM 668 C C . ARG A 1 87 ? -1.640 1.989 0.910 1.00 76.25 87 ARG A C 1
ATOM 670 O O . ARG A 1 87 ? -2.303 1.929 1.946 1.00 76.25 87 ARG A O 1
ATOM 677 N N . PHE A 1 88 ? -2.025 2.726 -0.131 1.00 80.31 88 PHE A N 1
ATOM 678 C CA . PHE A 1 88 ? -3.259 3.511 -0.104 1.00 80.31 88 PHE A CA 1
ATOM 679 C C . PHE A 1 88 ? -4.502 2.635 0.073 1.00 80.31 88 PHE A C 1
ATOM 681 O O . PHE A 1 88 ? -5.419 3.021 0.793 1.00 80.31 88 PHE A O 1
ATOM 688 N N . SER A 1 89 ? -4.530 1.444 -0.525 1.00 84.00 89 SER A N 1
ATOM 689 C CA . SER A 1 89 ? -5.673 0.530 -0.421 1.00 84.00 89 SER A CA 1
ATOM 690 C C . SER A 1 89 ? -5.873 0.008 1.007 1.00 84.00 89 SER A C 1
ATOM 692 O O . SER A 1 89 ? -7.004 -0.022 1.489 1.00 84.00 89 SER A O 1
ATOM 694 N N . ALA A 1 90 ? -4.791 -0.324 1.721 1.00 85.25 90 ALA A N 1
ATOM 695 C CA . ALA A 1 90 ? -4.849 -0.751 3.122 1.00 85.25 90 ALA A CA 1
ATOM 696 C C . ALA A 1 90 ? -5.404 0.350 4.046 1.00 85.25 90 ALA A C 1
ATOM 698 O O . ALA A 1 90 ? -6.316 0.110 4.843 1.00 85.25 90 A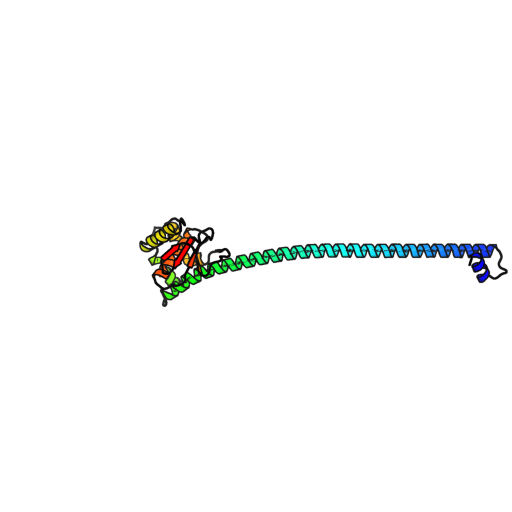LA A O 1
ATOM 699 N N . ILE A 1 91 ? -4.897 1.577 3.881 1.00 87.38 91 ILE A N 1
ATOM 700 C CA . ILE A 1 91 ? -5.371 2.778 4.587 1.00 87.38 91 ILE A CA 1
ATOM 701 C C . ILE A 1 91 ? -6.864 2.998 4.328 1.00 87.38 91 ILE A C 1
ATOM 703 O O . ILE A 1 91 ? -7.650 3.157 5.266 1.00 87.38 91 ILE A O 1
ATOM 707 N N . LEU A 1 92 ? -7.269 2.976 3.055 1.00 88.12 92 LEU A N 1
ATOM 708 C CA . LEU A 1 92 ? -8.658 3.181 2.657 1.00 88.12 92 LEU A CA 1
ATOM 709 C C . LEU A 1 92 ? -9.575 2.084 3.196 1.00 88.12 92 LEU A C 1
ATOM 711 O O . LEU A 1 92 ? -10.677 2.403 3.626 1.00 88.12 92 LEU A O 1
ATOM 715 N N . CYS A 1 93 ? -9.126 0.828 3.238 1.00 91.25 93 CYS A N 1
ATOM 716 C CA . CYS A 1 93 ? -9.908 -0.281 3.778 1.00 91.25 93 CYS A CA 1
ATOM 717 C C . CYS A 1 93 ? -10.175 -0.104 5.281 1.00 91.25 93 CYS A C 1
ATOM 719 O O . CYS A 1 93 ? -11.332 -0.108 5.708 1.00 91.25 93 CYS A O 1
ATOM 721 N N . ASN A 1 94 ? -9.133 0.156 6.081 1.00 93.06 94 ASN A N 1
ATOM 722 C CA . ASN A 1 94 ? -9.293 0.400 7.518 1.00 93.06 94 ASN A CA 1
ATOM 723 C C . ASN A 1 94 ? -10.190 1.617 7.798 1.00 93.06 94 ASN A C 1
ATOM 725 O O . ASN A 1 94 ? -11.089 1.547 8.642 1.00 93.06 94 ASN A O 1
ATOM 729 N N . ARG A 1 95 ? -9.979 2.724 7.069 1.00 93.44 95 ARG A N 1
ATOM 730 C CA . ARG A 1 95 ? -10.817 3.927 7.182 1.00 93.44 95 ARG A CA 1
ATOM 731 C C . ARG A 1 95 ? -12.253 3.645 6.793 1.00 93.44 95 ARG A C 1
ATOM 733 O O . ARG A 1 95 ? -13.148 4.000 7.546 1.00 93.44 95 ARG A O 1
ATOM 740 N N . PHE A 1 96 ? -12.480 2.974 5.671 1.00 93.88 96 PHE A N 1
ATOM 741 C CA . PHE A 1 96 ? -13.816 2.634 5.204 1.00 93.88 96 PHE A CA 1
ATOM 742 C C . PHE A 1 96 ? -14.590 1.838 6.257 1.00 93.88 96 PHE A C 1
ATOM 744 O O . PHE A 1 96 ? -15.714 2.215 6.588 1.00 93.88 96 PHE A O 1
ATOM 751 N N . LEU A 1 97 ? -13.983 0.792 6.829 1.00 95.19 97 LEU A N 1
ATOM 752 C CA . LEU A 1 97 ? -14.621 -0.045 7.848 1.00 95.19 97 LEU A CA 1
ATOM 753 C C . LEU A 1 97 ? -15.015 0.763 9.093 1.00 95.19 97 LEU A C 1
ATOM 755 O O . LEU A 1 97 ? -16.148 0.665 9.569 1.00 95.19 97 LEU A O 1
ATOM 759 N N . ILE A 1 98 ? -14.095 1.577 9.616 1.00 95.88 98 ILE A N 1
ATOM 760 C CA . ILE A 1 98 ? -14.331 2.314 10.861 1.00 95.88 98 ILE A CA 1
ATOM 761 C C . ILE A 1 98 ? -15.223 3.536 10.627 1.00 95.88 98 ILE A C 1
ATOM 763 O O . ILE A 1 98 ? -16.203 3.721 11.345 1.00 95.88 98 ILE A O 1
ATOM 767 N N . GLU A 1 99 ? -14.933 4.359 9.620 1.00 95.88 99 GLU A N 1
ATOM 768 C CA . GLU A 1 99 ? -15.689 5.582 9.339 1.00 95.88 99 GLU A CA 1
ATOM 769 C C . GLU A 1 99 ? -17.132 5.266 8.936 1.00 95.88 99 GLU A C 1
ATOM 771 O O . GLU A 1 99 ? -18.046 5.894 9.467 1.00 95.88 99 GLU A O 1
ATOM 776 N N . THR A 1 100 ? -17.363 4.252 8.094 1.00 95.69 100 THR A N 1
ATOM 777 C CA . THR A 1 100 ? -18.727 3.839 7.715 1.00 95.69 100 THR A CA 1
ATOM 778 C C . THR A 1 100 ? -19.507 3.357 8.935 1.00 95.69 100 THR A C 1
ATOM 780 O O . THR A 1 100 ? -20.627 3.810 9.172 1.00 95.69 100 THR A O 1
ATOM 783 N N . GLY A 1 101 ? -18.905 2.497 9.765 1.00 96.31 101 GLY A N 1
ATOM 784 C CA . GLY A 1 101 ? -19.561 2.032 10.985 1.00 96.31 101 GLY A CA 1
ATOM 785 C C . GLY A 1 101 ? -19.837 3.165 11.980 1.00 96.31 101 GLY A C 1
ATOM 786 O O . GLY A 1 101 ? -20.888 3.172 12.618 1.00 96.31 101 GLY A O 1
ATOM 787 N N . LEU A 1 102 ? -18.947 4.156 12.095 1.00 96.62 102 LEU A N 1
ATOM 788 C CA . LEU A 1 102 ? -19.157 5.326 12.955 1.00 96.62 102 LEU A CA 1
ATOM 789 C C . LEU A 1 102 ? -20.238 6.272 12.427 1.00 96.62 102 LEU A C 1
ATOM 791 O O . LEU A 1 102 ? -21.010 6.793 13.232 1.00 96.62 102 LEU A O 1
ATOM 795 N N . ILE A 1 103 ? -20.304 6.489 11.111 1.00 96.81 103 ILE A N 1
ATOM 796 C CA . ILE A 1 103 ? -21.364 7.281 10.470 1.00 96.81 103 ILE A CA 1
ATOM 797 C C . ILE A 1 103 ? -22.724 6.635 10.747 1.00 96.81 103 ILE A C 1
ATOM 799 O O . ILE A 1 103 ? -23.651 7.326 11.164 1.00 96.81 103 ILE A O 1
ATOM 803 N N . ASN A 1 104 ? -22.817 5.311 10.613 1.00 97.00 104 ASN A N 1
ATOM 804 C CA . ASN A 1 104 ? -24.041 4.563 10.901 1.00 97.00 104 ASN A CA 1
ATOM 805 C C . ASN A 1 104 ? -24.401 4.593 12.396 1.00 97.00 104 ASN A C 1
ATOM 807 O O . ASN A 1 104 ? -25.559 4.806 12.753 1.00 97.00 104 ASN A O 1
ATOM 811 N N . LEU A 1 105 ? -23.408 4.448 13.282 1.00 97.25 105 LEU A N 1
ATOM 812 C CA . LEU A 1 105 ? -23.624 4.461 14.732 1.00 97.25 105 LEU A CA 1
ATOM 813 C C . LEU A 1 105 ? -24.017 5.849 15.267 1.00 97.25 105 LEU A C 1
ATOM 815 O O . LEU A 1 105 ? -24.764 5.949 16.242 1.00 97.25 105 LEU A O 1
ATOM 819 N N . TYR A 1 106 ? -23.508 6.923 14.654 1.00 96.88 106 TYR A N 1
ATOM 820 C CA . TYR A 1 106 ? -23.698 8.305 15.100 1.00 96.88 106 TYR A CA 1
ATOM 821 C C . TYR A 1 106 ? -24.128 9.239 13.952 1.00 96.88 106 TYR A C 1
ATOM 823 O O . TYR A 1 106 ? -23.456 10.243 13.697 1.00 96.88 106 TYR A O 1
ATOM 831 N N . PRO A 1 107 ? -25.292 9.010 13.318 1.00 96.25 107 PRO A N 1
ATOM 832 C CA . PRO A 1 107 ? -25.670 9.654 12.052 1.00 96.25 107 PRO A CA 1
ATOM 833 C C . PRO A 1 107 ? -25.866 11.173 12.147 1.00 96.25 107 PRO A C 1
ATOM 835 O O . PRO A 1 107 ? -25.853 11.875 11.143 1.00 96.25 107 PRO A O 1
ATOM 838 N N . LYS A 1 108 ? -26.049 11.704 13.361 1.00 97.00 108 LYS A N 1
ATOM 839 C CA . LYS A 1 108 ? -26.229 13.142 13.628 1.00 97.00 108 LYS A CA 1
ATOM 840 C C . LYS A 1 108 ? -24.955 13.838 14.122 1.00 97.00 108 LYS A C 1
ATOM 842 O O . LYS A 1 108 ? -25.011 14.991 14.546 1.00 97.00 108 LYS A O 1
ATOM 847 N N . SER A 1 109 ? -23.824 13.137 14.160 1.00 96.12 109 SER A N 1
ATOM 848 C CA . SER A 1 109 ? -22.548 13.674 14.640 1.00 96.12 109 SER A CA 1
ATOM 849 C C . SER A 1 109 ? -21.569 13.864 13.490 1.00 96.12 109 SER A C 1
ATOM 851 O O . SER A 1 109 ? -21.575 13.112 12.525 1.00 96.12 109 SER A O 1
ATOM 853 N N . THR A 1 110 ? -20.665 14.836 13.621 1.00 95.06 110 THR A N 1
ATOM 854 C CA . THR A 1 110 ? -19.475 14.866 12.765 1.00 95.06 110 THR A CA 1
ATOM 855 C C . THR A 1 110 ? -18.603 13.650 13.060 1.00 95.06 110 THR A C 1
ATOM 857 O O . THR A 1 110 ? -18.583 13.161 14.195 1.00 95.06 110 THR A O 1
ATOM 860 N N . LEU A 1 111 ? -17.825 13.195 12.078 1.00 92.00 111 LEU A N 1
ATOM 861 C CA . LEU A 1 111 ? -16.956 12.028 12.237 1.00 92.00 111 LEU A CA 1
ATOM 862 C C . LEU A 1 111 ? -15.993 12.184 13.430 1.00 92.00 111 LEU A C 1
ATOM 864 O O . LEU A 1 111 ? -15.877 11.285 14.258 1.00 92.00 111 LEU A O 1
ATOM 868 N N . SER A 1 112 ? -15.394 13.366 13.615 1.00 92.06 112 SER A N 1
ATOM 869 C CA . SER A 1 112 ? -14.514 13.658 14.760 1.00 92.06 112 SER A CA 1
ATOM 870 C C . SER A 1 112 ? -15.228 13.606 16.117 1.00 92.06 112 SER A C 1
ATOM 872 O O . SER A 1 112 ? -14.607 13.313 17.141 1.00 92.06 112 SER A O 1
ATOM 874 N N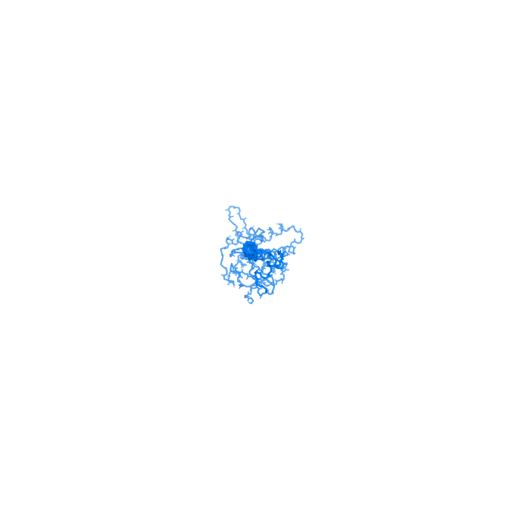 . LYS A 1 113 ? -16.528 13.929 16.171 1.00 94.50 113 LYS A N 1
ATOM 875 C CA . LYS A 1 113 ? -17.340 13.748 17.384 1.00 94.50 113 LYS A CA 1
ATOM 876 C C . LYS A 1 113 ? -17.683 12.268 17.577 1.00 94.50 113 LYS A C 1
ATOM 878 O O . LYS A 1 113 ? -17.535 11.778 18.692 1.00 94.50 113 LYS A O 1
ATOM 883 N N . GLY A 1 114 ? -18.027 11.561 16.498 1.00 94.88 114 GLY A N 1
ATOM 884 C CA . GLY A 1 114 ? -18.245 10.113 16.485 1.00 94.88 114 GLY A CA 1
ATOM 885 C C . GLY A 1 114 ? -17.050 9.337 17.040 1.00 94.88 114 GLY A C 1
ATOM 886 O O . GLY A 1 114 ? -17.222 8.564 17.977 1.00 94.88 114 GLY A O 1
ATOM 887 N N . TYR A 1 115 ? -15.830 9.628 16.569 1.00 94.25 115 TYR A N 1
ATOM 888 C CA . TYR A 1 115 ? -14.591 9.041 17.099 1.00 94.25 115 TYR A CA 1
ATOM 889 C C . TYR A 1 115 ? -14.426 9.273 18.601 1.00 94.25 115 TYR A C 1
ATOM 891 O O . TYR A 1 115 ? -14.137 8.333 19.337 1.00 94.25 115 TYR A O 1
ATOM 899 N N . ARG A 1 116 ? -14.639 10.507 19.081 1.00 93.00 116 ARG A N 1
ATOM 900 C CA . ARG A 1 116 ? -14.534 10.828 20.514 1.00 93.00 116 ARG A CA 1
ATOM 901 C C . ARG A 1 116 ? -15.545 10.045 21.352 1.00 93.00 116 ARG A C 1
ATOM 903 O O . ARG A 1 116 ? -15.175 9.514 22.398 1.00 93.00 116 ARG A O 1
ATOM 910 N N . THR A 1 117 ? -16.793 9.951 20.894 1.00 94.56 117 THR A N 1
ATOM 911 C CA . THR A 1 117 ? -17.850 9.199 21.585 1.00 94.56 117 THR A CA 1
ATOM 912 C C . THR A 1 117 ? -17.577 7.697 21.577 1.00 94.56 117 THR A C 1
ATOM 914 O O . THR A 1 117 ? -17.683 7.071 22.627 1.00 94.56 117 THR A O 1
ATOM 917 N N . PHE A 1 118 ? -17.178 7.135 20.433 1.00 95.00 118 PHE A N 1
ATOM 918 C CA . PHE A 1 118 ? -16.772 5.734 20.291 1.00 95.00 118 PHE A CA 1
ATOM 919 C C . PHE A 1 118 ? -15.610 5.382 21.225 1.00 95.00 118 PHE A C 1
ATOM 921 O O . PHE A 1 118 ? -15.692 4.439 22.008 1.00 95.00 118 PHE A O 1
ATOM 928 N N . LYS A 1 119 ? -14.549 6.188 21.195 1.00 94.12 119 LYS A N 1
ATOM 929 C CA . LYS A 1 119 ? -13.342 5.992 21.997 1.00 94.12 119 LYS A CA 1
ATOM 930 C C . LYS A 1 119 ? -13.649 5.940 23.489 1.00 94.12 119 LYS A C 1
ATOM 932 O O . LYS A 1 119 ? -13.137 5.062 24.176 1.00 94.12 119 LYS A O 1
ATOM 937 N N . ALA A 1 120 ? -14.529 6.816 23.974 1.00 94.44 120 ALA A N 1
ATOM 938 C CA . ALA A 1 120 ? -14.950 6.832 25.374 1.00 94.44 120 ALA A CA 1
ATOM 939 C C . ALA A 1 120 ? -15.653 5.533 25.830 1.00 94.44 120 ALA A C 1
ATOM 941 O O . ALA A 1 120 ? -15.720 5.269 27.028 1.00 94.44 120 ALA A O 1
ATOM 942 N N . GLN A 1 121 ? -16.163 4.709 24.903 1.00 95.88 121 GLN A N 1
ATOM 943 C CA . GLN A 1 121 ? -16.747 3.399 25.225 1.00 95.88 121 GLN A CA 1
ATOM 944 C C . GLN A 1 121 ? -15.672 2.337 25.485 1.00 95.88 121 GLN A C 1
ATOM 946 O O . GLN A 1 121 ? -15.842 1.466 26.340 1.00 95.88 121 GLN A O 1
ATOM 951 N N . LEU A 1 122 ? -14.548 2.403 24.765 1.00 96.31 122 LEU A N 1
ATOM 952 C CA . LEU A 1 122 ? -13.488 1.390 24.820 1.00 96.31 122 LEU A CA 1
ATOM 953 C C . LEU A 1 122 ? -12.322 1.777 25.728 1.00 96.31 122 LEU A C 1
ATOM 955 O O . LEU A 1 122 ? -11.643 0.901 26.266 1.00 96.31 122 LEU A O 1
ATOM 959 N N . MET A 1 123 ? -12.092 3.070 25.933 1.00 96.19 123 MET A N 1
ATOM 960 C CA . MET A 1 123 ? -11.022 3.576 26.781 1.00 96.19 123 MET A CA 1
ATOM 961 C C . MET A 1 123 ? -11.443 4.814 27.575 1.00 96.19 123 MET A C 1
ATOM 963 O O . MET A 1 123 ? -12.349 5.554 27.207 1.00 96.19 123 MET A O 1
ATOM 967 N N . GLN A 1 124 ? -10.729 5.050 28.668 1.00 94.31 124 GLN A N 1
ATOM 968 C CA . GLN A 1 124 ? -10.866 6.207 29.536 1.00 94.31 124 GLN A CA 1
ATOM 969 C C . GLN A 1 124 ? -9.503 6.867 29.749 1.00 94.31 124 GLN A C 1
ATOM 971 O O . GLN A 1 124 ? -8.458 6.209 29.754 1.00 94.31 124 GLN A O 1
ATOM 976 N N . LYS A 1 125 ? -9.526 8.184 29.943 1.00 91.88 125 LYS A N 1
ATOM 977 C CA . LYS A 1 125 ? -8.343 8.996 30.223 1.00 91.88 125 LYS A CA 1
ATOM 978 C C . LYS A 1 125 ? -8.637 9.848 31.451 1.00 91.88 125 LYS A C 1
ATOM 980 O O . LYS A 1 125 ? -9.462 10.756 31.393 1.00 91.88 125 LYS A O 1
ATOM 985 N N . THR A 1 126 ? -7.990 9.526 32.566 1.00 89.06 126 THR A N 1
ATOM 986 C CA . THR A 1 126 ? -8.133 10.264 33.829 1.00 89.06 126 THR A CA 1
ATOM 987 C C . THR A 1 126 ? -7.037 11.320 33.917 1.00 89.06 126 THR A C 1
ATOM 989 O O . THR A 1 126 ? -5.899 11.063 33.528 1.00 89.06 126 THR A O 1
ATOM 992 N N . LYS A 1 127 ? -7.346 12.518 34.427 1.00 87.31 127 LYS A N 1
ATOM 993 C CA . LYS A 1 127 ? -6.352 13.592 34.587 1.00 87.31 127 LYS A CA 1
ATOM 994 C C . LYS A 1 127 ? -5.155 13.090 35.413 1.00 87.31 127 LYS A C 1
ATOM 996 O O . LYS A 1 127 ? -5.342 12.548 36.496 1.00 87.31 127 LYS A O 1
ATOM 1001 N N . GLY A 1 128 ? -3.941 13.257 34.886 1.00 86.12 128 GLY A N 1
ATOM 1002 C CA . GLY A 1 128 ? -2.704 12.784 35.524 1.00 86.12 128 GLY A CA 1
ATOM 1003 C C . GLY A 1 128 ? -2.407 11.288 35.350 1.00 86.12 128 GLY A C 1
ATOM 1004 O O . GLY A 1 128 ? -1.391 10.818 35.850 1.00 86.12 128 GLY A O 1
ATOM 1005 N N . GLN A 1 129 ? -3.249 10.537 34.634 1.00 86.56 129 GLN A N 1
ATOM 1006 C CA . GLN A 1 129 ? -3.007 9.136 34.287 1.00 86.56 129 GLN A CA 1
ATOM 1007 C C . GLN A 1 129 ? -2.983 8.950 32.763 1.00 86.56 129 GLN A C 1
ATOM 1009 O O . GLN A 1 129 ? -3.657 9.661 32.017 1.00 86.56 129 GLN A O 1
ATOM 1014 N N . GLY A 1 130 ? -2.200 7.974 32.295 1.00 88.19 130 GLY A N 1
ATOM 1015 C CA . GLY A 1 130 ? -2.208 7.553 30.892 1.00 88.19 130 GLY A CA 1
ATOM 1016 C C . GLY A 1 130 ? -3.544 6.916 30.469 1.00 88.19 130 GLY A C 1
ATOM 1017 O O . GLY A 1 130 ? -4.372 6.593 31.329 1.00 88.19 130 GLY A O 1
ATOM 1018 N N . PRO A 1 131 ? -3.766 6.721 29.157 1.00 94.06 131 PRO A N 1
ATOM 1019 C CA . PRO A 1 131 ? -4.973 6.081 28.642 1.00 94.06 131 PRO A CA 1
ATOM 1020 C C . PRO A 1 131 ? -5.088 4.637 29.152 1.00 94.06 131 PRO A C 1
ATOM 1022 O O . PRO A 1 131 ? -4.098 3.911 29.261 1.00 94.06 131 PRO A O 1
ATOM 1025 N N . ARG A 1 132 ? -6.308 4.214 29.492 1.00 96.44 132 ARG A N 1
ATOM 1026 C CA . ARG A 1 132 ? -6.602 2.852 29.962 1.00 96.44 132 ARG A CA 1
ATOM 1027 C C . ARG A 1 132 ? -7.869 2.332 29.310 1.00 96.44 132 ARG A C 1
ATOM 1029 O O . ARG A 1 132 ? -8.825 3.079 29.138 1.00 96.44 132 ARG A O 1
ATOM 1036 N N . LEU A 1 133 ? -7.906 1.041 29.003 1.00 97.25 133 LEU A N 1
ATOM 1037 C CA . LEU A 1 133 ? -9.114 0.399 28.489 1.00 97.25 133 LEU A CA 1
ATOM 1038 C C . LEU A 1 133 ? -10.225 0.382 29.557 1.00 97.25 133 LEU A C 1
ATOM 1040 O O . LEU A 1 133 ? -9.959 0.183 30.747 1.00 97.25 133 LEU A O 1
ATOM 1044 N N . THR A 1 134 ? -11.475 0.566 29.131 1.00 97.44 134 THR A N 1
ATOM 1045 C CA . THR A 1 134 ? -12.661 0.346 29.978 1.00 97.44 134 THR A CA 1
ATOM 1046 C C . THR A 1 134 ? -12.833 -1.149 30.269 1.00 97.44 134 THR A C 1
ATOM 1048 O O . THR A 1 134 ? -12.074 -1.986 29.779 1.00 97.44 134 THR A O 1
ATOM 1051 N N . LEU A 1 135 ? -13.827 -1.538 31.078 1.00 96.69 135 LEU A N 1
ATOM 1052 C CA . LEU A 1 135 ? -14.151 -2.962 31.239 1.00 96.69 135 LEU A CA 1
ATOM 1053 C C . LEU A 1 135 ? -14.486 -3.610 29.886 1.00 96.69 135 LEU A C 1
ATOM 1055 O O . LEU A 1 135 ? -13.909 -4.639 29.553 1.00 96.69 135 LEU A O 1
ATOM 1059 N N . GLN A 1 136 ? -15.332 -2.961 29.080 1.00 95.81 136 GLN A N 1
ATOM 1060 C CA . GLN A 1 136 ? -15.680 -3.437 27.741 1.00 95.81 136 GLN A CA 1
ATOM 1061 C C . GLN A 1 136 ? -14.452 -3.528 26.826 1.00 95.81 136 GLN A C 1
ATOM 1063 O O . GLN A 1 136 ? -14.263 -4.542 26.155 1.00 95.81 136 GLN A O 1
ATOM 1068 N N . GLY A 1 137 ? -13.595 -2.499 26.828 1.00 96.69 137 GLY A N 1
ATOM 1069 C CA . GLY A 1 137 ? -12.353 -2.505 26.057 1.00 96.69 137 GLY A CA 1
ATOM 1070 C C . GLY A 1 137 ? -11.415 -3.642 26.465 1.00 96.69 137 GLY A C 1
ATOM 1071 O O . GLY A 1 137 ? -10.871 -4.319 25.600 1.00 96.69 137 GLY A O 1
ATOM 1072 N N . ARG A 1 138 ? -11.272 -3.913 27.769 1.00 97.62 138 ARG A N 1
ATOM 1073 C CA . ARG A 1 138 ? -10.458 -5.033 28.273 1.00 97.62 138 ARG A CA 1
ATOM 1074 C C . ARG A 1 138 ? -11.010 -6.389 27.852 1.00 97.62 138 ARG A C 1
ATOM 1076 O O . ARG A 1 138 ? -10.226 -7.247 27.463 1.00 97.62 138 ARG A O 1
ATOM 1083 N N . THR A 1 139 ? -12.328 -6.574 27.899 1.00 96.50 139 THR A N 1
ATOM 1084 C CA . THR A 1 139 ? -12.962 -7.814 27.434 1.00 96.50 139 THR A CA 1
ATOM 1085 C C . THR A 1 139 ? -12.673 -8.049 25.955 1.00 96.50 139 THR A C 1
ATOM 1087 O O . THR A 1 139 ? -12.170 -9.112 25.608 1.00 96.50 139 THR A O 1
ATOM 1090 N N . LEU A 1 140 ? -12.898 -7.046 25.096 1.00 95.88 140 LEU A N 1
ATOM 1091 C CA . LEU A 1 140 ? -12.609 -7.154 23.661 1.00 95.88 140 LEU A CA 1
ATOM 1092 C C . LEU A 1 140 ? -11.124 -7.405 23.384 1.00 95.88 140 LEU A C 1
ATOM 1094 O O . LEU A 1 140 ? -10.793 -8.289 22.599 1.00 95.88 140 LEU A O 1
ATOM 1098 N N . PHE A 1 141 ? -10.238 -6.670 24.059 1.00 97.25 141 PHE A N 1
ATOM 1099 C CA . PHE A 1 141 ? -8.795 -6.872 23.958 1.00 97.25 141 PHE A CA 1
ATOM 1100 C C . PHE A 1 141 ? -8.412 -8.319 24.296 1.00 97.25 141 PHE A C 1
ATOM 1102 O O . PHE A 1 141 ? -7.731 -8.969 23.509 1.00 97.25 141 PHE A O 1
ATOM 1109 N N . ASN A 1 142 ? -8.887 -8.847 25.429 1.00 96.69 142 ASN A N 1
ATOM 1110 C CA . ASN A 1 142 ? -8.577 -10.214 25.844 1.00 96.69 142 ASN A CA 1
ATOM 1111 C C . ASN A 1 142 ? -9.138 -11.241 24.849 1.00 96.69 142 ASN A C 1
ATOM 1113 O O . ASN A 1 142 ? -8.451 -12.206 24.535 1.00 96.69 142 ASN A O 1
ATOM 1117 N N . CYS A 1 143 ? -10.348 -11.031 24.316 1.00 95.00 143 CYS A N 1
ATOM 1118 C CA . CYS A 1 143 ? -10.911 -11.898 23.278 1.00 95.00 143 CYS A CA 1
ATOM 1119 C C . CYS A 1 143 ? -10.027 -11.938 22.024 1.00 95.00 143 CYS A C 1
ATOM 1121 O O . CYS A 1 143 ? -9.740 -13.022 21.529 1.00 95.00 143 CYS A O 1
ATOM 1123 N N . ILE A 1 144 ? -9.559 -10.781 21.543 1.00 95.50 144 ILE A N 1
ATOM 1124 C CA . ILE A 1 144 ? -8.690 -10.699 20.360 1.00 95.50 144 ILE A CA 1
ATOM 1125 C C . ILE A 1 144 ? -7.355 -11.389 20.622 1.00 95.50 144 ILE A C 1
ATOM 1127 O O . ILE A 1 144 ? -6.960 -12.260 19.850 1.00 95.50 144 ILE A O 1
ATOM 1131 N N . VAL A 1 145 ? -6.675 -11.042 21.716 1.00 95.50 145 VAL A N 1
ATOM 1132 C CA . VAL A 1 145 ? -5.345 -11.585 22.030 1.00 95.50 145 VAL A CA 1
ATOM 1133 C C . VAL A 1 145 ? -5.397 -13.101 22.215 1.00 95.50 145 VAL A C 1
ATOM 1135 O O . VAL A 1 145 ? -4.569 -13.809 21.650 1.00 95.50 145 VAL A O 1
ATOM 1138 N N . ASN A 1 146 ? -6.399 -13.609 22.939 1.00 94.50 146 ASN A N 1
ATOM 1139 C CA . ASN A 1 146 ? -6.515 -15.040 23.222 1.00 94.50 146 ASN A CA 1
ATOM 1140 C C . ASN A 1 146 ? -6.833 -15.878 21.978 1.00 94.50 146 ASN A C 1
ATOM 1142 O O . ASN A 1 146 ? -6.504 -17.058 21.952 1.00 94.50 146 ASN A O 1
ATOM 1146 N N . GLN A 1 147 ? -7.499 -15.302 20.975 1.00 94.75 147 GLN A N 1
ATOM 1147 C CA . GLN A 1 147 ? -7.892 -16.039 19.772 1.00 94.75 147 GLN A CA 1
ATOM 1148 C C . GLN A 1 147 ? -6.899 -15.904 18.619 1.00 94.75 147 GLN A C 1
ATOM 1150 O O . GLN A 1 147 ? -6.808 -16.802 17.791 1.00 94.75 147 GLN A O 1
ATOM 1155 N N . THR A 1 148 ? -6.158 -14.798 18.560 1.00 93.38 148 THR A N 1
ATOM 1156 C CA . THR A 1 148 ? -5.253 -14.498 17.437 1.00 93.38 148 THR A CA 1
ATOM 1157 C C . THR A 1 148 ? -3.786 -14.755 17.765 1.00 93.38 148 THR A C 1
ATOM 1159 O O . THR A 1 148 ? -2.956 -14.749 16.863 1.00 93.38 148 THR A O 1
ATOM 1162 N N . ASN A 1 149 ? -3.440 -14.932 19.046 1.00 91.56 149 ASN A N 1
ATOM 1163 C CA . ASN A 1 149 ? -2.062 -14.966 19.553 1.00 91.56 149 ASN A CA 1
ATOM 1164 C C . ASN A 1 149 ? -1.229 -13.702 19.246 1.00 91.56 149 ASN A C 1
ATOM 1166 O O . ASN A 1 149 ? -0.021 -13.681 19.494 1.00 91.56 149 ASN A O 1
ATOM 1170 N N . VAL A 1 150 ? -1.847 -12.619 18.762 1.00 92.38 150 VAL A N 1
ATOM 1171 C CA . VAL A 1 150 ? -1.173 -11.330 18.577 1.00 92.38 150 VAL A CA 1
ATOM 1172 C C . VAL A 1 150 ? -0.976 -10.693 19.949 1.00 92.38 150 VAL A C 1
ATOM 1174 O O . VAL A 1 150 ? -1.935 -10.429 20.675 1.00 92.38 150 VAL A O 1
ATOM 1177 N N . THR A 1 151 ? 0.277 -10.443 20.331 1.00 92.81 151 THR A N 1
ATOM 1178 C CA . THR A 1 151 ? 0.614 -9.961 21.676 1.00 92.81 151 THR A CA 1
ATOM 1179 C C . THR A 1 151 ? 0.837 -8.450 21.702 1.00 92.81 151 THR A C 1
ATOM 1181 O O . THR A 1 151 ? 1.614 -7.891 20.933 1.00 92.81 151 THR A O 1
ATOM 1184 N N . ALA A 1 152 ? 0.174 -7.762 22.633 1.00 95.31 152 ALA A N 1
ATOM 1185 C CA . ALA A 1 152 ? 0.403 -6.345 22.907 1.00 95.31 152 ALA A CA 1
ATOM 1186 C C . ALA A 1 152 ? 0.130 -6.018 24.376 1.00 95.31 152 ALA A C 1
ATOM 1188 O O . ALA A 1 152 ? -0.604 -6.719 25.068 1.00 95.31 152 ALA A O 1
ATOM 1189 N N . LYS A 1 153 ? 0.690 -4.909 24.869 1.00 96.25 153 LYS A N 1
ATOM 1190 C CA . LYS A 1 153 ? 0.338 -4.382 26.194 1.00 96.25 153 LYS A CA 1
ATOM 1191 C C . LYS A 1 153 ? -0.957 -3.573 26.091 1.00 96.25 153 LYS A C 1
ATOM 1193 O O . LYS A 1 153 ? -1.052 -2.688 25.244 1.00 96.25 153 LYS A O 1
ATOM 1198 N N . GLN A 1 154 ? -1.905 -3.795 27.008 1.00 96.44 154 GLN A N 1
ATOM 1199 C CA . GLN A 1 154 ? -3.189 -3.069 27.044 1.00 96.44 154 GLN A CA 1
ATOM 1200 C C . GLN A 1 154 ? -3.023 -1.545 27.036 1.00 96.44 154 GLN A C 1
ATOM 1202 O O . GLN A 1 154 ? -3.795 -0.846 26.390 1.00 96.44 154 GLN A O 1
ATOM 1207 N N . ILE A 1 155 ? -2.012 -1.026 27.740 1.00 95.94 155 ILE A N 1
ATOM 1208 C CA . ILE A 1 155 ? -1.735 0.414 27.780 1.00 95.94 155 ILE A CA 1
ATOM 1209 C C . ILE A 1 155 ? -1.314 0.959 26.412 1.00 95.94 155 ILE A C 1
ATOM 1211 O O . ILE A 1 155 ? -1.730 2.053 26.056 1.00 95.94 155 ILE A O 1
ATOM 1215 N N . HIS A 1 156 ? -0.561 0.190 25.617 1.00 96.56 156 HIS A N 1
ATOM 1216 C CA . HIS A 1 156 ? -0.186 0.602 24.264 1.00 96.56 156 HIS A CA 1
ATOM 1217 C C . HIS A 1 156 ? -1.406 0.576 23.343 1.00 96.56 156 HIS A C 1
ATOM 1219 O O . HIS A 1 156 ? -1.643 1.549 22.649 1.00 96.56 156 HIS A O 1
ATOM 1225 N N . VAL A 1 157 ? -2.244 -0.466 23.411 1.00 96.81 157 VAL A N 1
ATOM 1226 C CA . VAL A 1 157 ? -3.506 -0.505 22.645 1.00 96.81 157 VAL A CA 1
ATOM 1227 C C . VAL A 1 157 ? -4.428 0.657 23.020 1.00 96.81 157 VAL A C 1
ATOM 1229 O O . VAL A 1 157 ? -5.058 1.248 22.152 1.00 96.81 157 VAL A O 1
ATOM 1232 N N . ALA A 1 158 ? -4.494 1.028 24.302 1.00 96.69 158 ALA A N 1
ATOM 1233 C CA . ALA A 1 158 ? -5.260 2.192 24.734 1.00 96.69 158 ALA A CA 1
ATOM 1234 C C . ALA A 1 158 ? -4.698 3.504 24.159 1.00 96.69 158 ALA A C 1
ATOM 1236 O O . ALA A 1 158 ? -5.481 4.382 23.815 1.00 96.69 158 ALA A O 1
ATOM 1237 N N . THR A 1 159 ? -3.375 3.641 24.033 1.00 95.25 159 THR A N 1
ATOM 1238 C CA . THR A 1 159 ? -2.744 4.779 23.345 1.00 95.25 159 THR A CA 1
ATOM 1239 C C . THR A 1 159 ? -3.088 4.797 21.856 1.0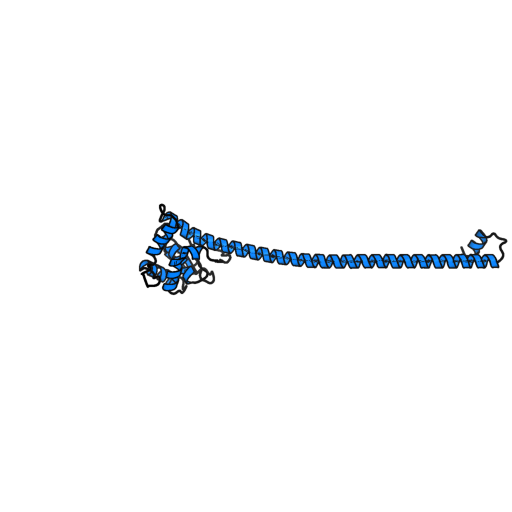0 95.25 159 THR A C 1
ATOM 1241 O O . THR A 1 159 ? -3.504 5.833 21.353 1.00 95.25 159 THR A O 1
ATOM 1244 N N . GLU A 1 160 ? -3.018 3.655 21.172 1.00 95.12 160 GLU A N 1
ATOM 1245 C CA . GLU A 1 160 ? -3.386 3.555 19.750 1.00 95.12 160 GLU A CA 1
ATOM 1246 C C . GLU A 1 160 ? -4.879 3.845 19.524 1.00 95.12 160 GLU A C 1
ATOM 1248 O O . GLU A 1 160 ? -5.263 4.476 18.547 1.00 95.12 160 GLU A O 1
ATOM 1253 N N . LEU A 1 161 ? -5.757 3.449 20.452 1.00 94.69 161 LEU A N 1
ATOM 1254 C CA . LEU A 1 161 ? -7.166 3.858 20.428 1.00 94.69 161 LEU A CA 1
ATOM 1255 C C . LEU A 1 161 ? -7.342 5.363 20.699 1.00 94.69 161 LEU A C 1
ATOM 1257 O O . LEU A 1 161 ? -8.280 5.967 20.172 1.00 94.69 161 LEU A O 1
ATOM 1261 N N . ASP A 1 162 ? -6.465 5.976 21.509 1.00 94.19 162 ASP A N 1
ATOM 1262 C CA . ASP A 1 162 ? -6.478 7.418 21.799 1.00 94.19 162 ASP A CA 1
ATOM 1263 C C . ASP A 1 162 ? -6.255 8.219 20.511 1.00 94.19 162 ASP A C 1
ATOM 1265 O O . ASP A 1 162 ? -6.918 9.246 20.326 1.00 94.19 162 ASP A O 1
ATOM 1269 N N . ASP A 1 163 ? -5.396 7.690 19.638 1.00 91.81 163 ASP A N 1
ATOM 1270 C CA . ASP A 1 163 ? -4.891 8.304 18.409 1.00 91.81 163 ASP A CA 1
ATOM 1271 C C . ASP A 1 163 ? -5.392 7.609 17.121 1.00 91.81 163 ASP A C 1
ATOM 1273 O O . ASP A 1 163 ? -4.874 7.817 16.024 1.00 91.81 163 ASP A O 1
ATOM 1277 N N . LEU A 1 164 ? -6.450 6.791 17.224 1.00 89.38 164 LEU A N 1
ATOM 1278 C CA . LEU A 1 164 ? -6.914 5.899 16.149 1.00 89.38 164 LEU A CA 1
ATOM 1279 C C . LEU A 1 164 ? -7.160 6.618 14.816 1.00 89.38 164 LEU A C 1
ATOM 1281 O O . LEU A 1 164 ? -6.850 6.083 13.756 1.00 89.38 164 LEU A O 1
ATOM 1285 N N . ILE A 1 165 ? -7.695 7.841 14.857 1.00 87.06 165 ILE A N 1
ATOM 1286 C CA . ILE A 1 165 ? -7.950 8.649 13.655 1.00 87.06 165 ILE A CA 1
ATOM 1287 C C . ILE A 1 165 ? -6.662 8.952 12.869 1.00 87.06 165 ILE A C 1
ATOM 1289 O O . ILE A 1 165 ? -6.684 8.976 11.639 1.00 87.06 165 ILE A O 1
ATOM 1293 N N . HIS A 1 166 ? -5.538 9.133 13.565 1.00 84.62 166 HIS A N 1
ATOM 1294 C CA . HIS A 1 166 ? -4.228 9.360 12.962 1.00 84.62 166 HIS A CA 1
ATOM 1295 C C . HIS A 1 166 ? -3.606 8.039 12.495 1.00 84.62 166 HIS A C 1
ATOM 1297 O O . HIS A 1 166 ? -3.080 7.954 11.382 1.00 84.62 166 HIS A O 1
ATOM 1303 N N . HIS A 1 167 ? -3.764 6.971 13.280 1.00 78.38 167 HIS A N 1
ATOM 1304 C CA . HIS A 1 167 ? -3.298 5.633 12.910 1.00 78.38 167 HIS A CA 1
ATOM 1305 C C . HIS A 1 167 ? -3.978 5.066 11.669 1.00 78.38 167 HIS A C 1
ATOM 1307 O O . HIS A 1 167 ? -3.342 4.368 10.884 1.00 78.38 167 HIS A O 1
ATOM 1313 N N . LEU A 1 168 ? -5.246 5.405 11.453 1.00 80.81 168 LEU A N 1
ATOM 1314 C CA . LEU A 1 168 ? -5.984 5.030 10.255 1.00 80.81 168 LEU A CA 1
ATOM 1315 C C . LEU A 1 168 ? -5.431 5.648 8.969 1.00 80.81 168 LEU A C 1
ATOM 1317 O O . LEU A 1 168 ? -5.745 5.155 7.893 1.00 80.81 168 LEU A O 1
ATOM 1321 N N . SER A 1 169 ? -4.622 6.702 9.075 1.00 79.19 169 SER A N 1
ATOM 1322 C CA . SER A 1 169 ? -3.919 7.327 7.947 1.00 79.19 169 SER A CA 1
ATOM 1323 C C . SER A 1 169 ? -2.423 6.993 7.927 1.00 79.19 169 SER A C 1
ATOM 1325 O O . SER A 1 169 ? -1.687 7.546 7.114 1.00 79.19 169 SER A O 1
ATOM 1327 N N . SER A 1 170 ? -1.955 6.132 8.837 1.00 76.31 170 SER A N 1
ATOM 1328 C CA . SER A 1 170 ? -0.551 5.718 8.895 1.00 76.31 170 SER A CA 1
ATOM 1329 C C . SER A 1 170 ? -0.217 4.732 7.781 1.00 76.31 170 SER A C 1
ATOM 1331 O O . SER A 1 170 ? -1.071 3.961 7.351 1.00 76.31 170 SER A O 1
ATOM 1333 N N . ASP A 1 171 ? 1.040 4.741 7.340 1.00 71.56 171 ASP A N 1
ATOM 1334 C CA . ASP A 1 171 ? 1.512 3.895 6.242 1.00 71.56 171 ASP A CA 1
ATOM 1335 C C . ASP A 1 171 ? 1.434 2.399 6.618 1.00 71.56 171 ASP A C 1
ATOM 1337 O O . ASP A 1 171 ? 2.152 1.929 7.508 1.00 71.56 171 ASP A O 1
ATOM 1341 N N . ILE A 1 172 ? 0.531 1.664 5.961 1.00 76.69 172 ILE A N 1
ATOM 1342 C CA . ILE A 1 172 ? 0.295 0.223 6.129 1.00 76.69 172 ILE A CA 1
ATOM 1343 C C . ILE A 1 172 ? 0.326 -0.403 4.738 1.00 76.69 172 ILE A C 1
ATOM 1345 O O . ILE A 1 172 ? -0.319 0.103 3.828 1.00 76.69 172 ILE A O 1
ATOM 1349 N N . HIS A 1 173 ? 1.041 -1.515 4.575 1.00 75.00 173 HIS A N 1
ATOM 1350 C CA . HIS A 1 173 ? 1.125 -2.233 3.307 1.00 75.00 173 HIS A CA 1
ATOM 1351 C C . HIS A 1 173 ? 0.665 -3.672 3.502 1.00 75.00 173 HIS A C 1
ATOM 1353 O O . HIS A 1 173 ? 1.362 -4.447 4.149 1.00 75.00 173 HIS A O 1
ATOM 1359 N N . TYR A 1 174 ? -0.493 -4.026 2.948 1.00 76.81 174 TYR A N 1
ATOM 1360 C CA . TYR A 1 174 ? -0.907 -5.424 2.904 1.00 76.81 174 TYR A CA 1
ATOM 1361 C C . TYR A 1 174 ? -0.310 -6.096 1.661 1.00 76.81 174 TYR A C 1
ATOM 1363 O O . TYR A 1 174 ? -0.327 -5.489 0.583 1.00 76.81 174 TYR A O 1
ATOM 1371 N N . PRO A 1 175 ? 0.232 -7.321 1.790 1.00 75.12 175 PRO A N 1
ATOM 1372 C CA . PRO A 1 175 ? 0.626 -8.112 0.638 1.00 75.12 175 PRO A CA 1
ATOM 1373 C C . PRO A 1 175 ? -0.607 -8.427 -0.213 1.00 75.12 175 PRO A C 1
ATOM 1375 O O . PRO A 1 175 ? -1.749 -8.240 0.215 1.00 75.12 175 PRO A O 1
ATOM 1378 N N . GLU A 1 176 ? -0.380 -8.904 -1.432 1.00 75.19 176 GLU A N 1
ATOM 1379 C CA . GLU A 1 176 ? -1.462 -9.490 -2.212 1.00 75.19 176 GLU A CA 1
ATOM 1380 C C . GLU A 1 176 ? -1.954 -10.740 -1.477 1.00 75.19 176 GLU A C 1
ATOM 1382 O O . GLU A 1 176 ? -1.183 -11.653 -1.177 1.00 75.19 176 GLU A O 1
ATOM 1387 N N . LEU A 1 177 ? -3.228 -10.722 -1.100 1.00 76.25 177 LEU A N 1
ATOM 1388 C CA . LEU A 1 177 ? -3.862 -11.773 -0.324 1.00 76.25 177 LEU A CA 1
ATOM 1389 C C . LEU A 1 177 ? -4.923 -12.431 -1.198 1.00 76.25 177 LEU A C 1
ATOM 1391 O O . LEU A 1 177 ? -5.807 -11.747 -1.713 1.00 76.25 177 LEU A O 1
ATOM 1395 N N . ASP A 1 178 ? -4.857 -13.755 -1.334 1.00 74.12 178 ASP A N 1
ATOM 1396 C CA . ASP A 1 178 ? -5.836 -14.549 -2.085 1.00 74.12 178 ASP A CA 1
ATOM 1397 C C . ASP A 1 178 ? -7.107 -14.777 -1.248 1.00 74.12 178 ASP A C 1
ATOM 1399 O O . ASP A 1 178 ? -7.460 -15.894 -0.861 1.00 74.12 178 ASP A O 1
ATOM 1403 N N . HIS A 1 179 ? -7.732 -13.681 -0.814 1.00 70.56 179 HIS A N 1
ATOM 1404 C CA . HIS A 1 179 ? -8.895 -13.704 0.066 1.00 70.56 179 HIS A CA 1
ATOM 1405 C C . HIS A 1 179 ? -9.969 -12.767 -0.466 1.00 70.56 179 HIS A C 1
ATOM 1407 O O . HIS A 1 179 ? -9.727 -11.599 -0.767 1.00 70.56 179 HIS A O 1
ATOM 1413 N N . THR A 1 180 ? -11.206 -13.253 -0.501 1.00 72.88 180 THR A N 1
ATOM 1414 C CA . THR A 1 180 ? -12.362 -12.416 -0.811 1.00 72.88 180 THR A CA 1
ATOM 1415 C C . THR A 1 180 ? -12.845 -11.711 0.454 1.00 72.88 180 THR A C 1
ATOM 1417 O O . THR A 1 180 ? -13.297 -12.371 1.394 1.00 72.88 180 THR A O 1
ATOM 1420 N N . GLY A 1 181 ? -12.805 -10.380 0.479 1.00 83.06 181 GLY A N 1
ATOM 1421 C CA . GLY A 1 181 ? -13.417 -9.592 1.549 1.00 83.06 181 GLY A CA 1
ATOM 1422 C C . GLY A 1 181 ? -12.617 -8.359 1.939 1.00 83.06 181 GLY A C 1
ATOM 1423 O O . GLY A 1 181 ? -11.687 -7.948 1.252 1.00 83.06 181 GLY A O 1
ATOM 1424 N N . PHE A 1 182 ? -13.012 -7.757 3.058 1.00 91.62 182 PHE A N 1
ATOM 1425 C CA . PHE A 1 182 ? -12.274 -6.649 3.648 1.00 91.62 182 PHE A CA 1
ATOM 1426 C C . PHE A 1 182 ? -11.158 -7.191 4.537 1.00 91.62 182 PHE A C 1
ATOM 1428 O O . PHE A 1 182 ? -11.316 -8.223 5.187 1.00 91.62 182 PHE A O 1
ATOM 1435 N N . VAL A 1 183 ? -10.048 -6.470 4.602 1.00 93.06 183 VAL A N 1
ATOM 1436 C CA . VAL A 1 183 ? -8.915 -6.790 5.474 1.00 93.06 183 VAL A CA 1
ATOM 1437 C C . VAL A 1 183 ? -8.703 -5.655 6.464 1.00 93.06 183 VAL A C 1
ATOM 1439 O O . VAL A 1 183 ? -8.911 -4.486 6.135 1.00 93.06 183 VAL A O 1
ATOM 1442 N N . CYS A 1 184 ? -8.296 -5.985 7.682 1.00 92.88 184 CYS A N 1
ATOM 1443 C CA . CYS A 1 184 ? -7.856 -4.989 8.645 1.00 92.88 184 CYS A CA 1
ATOM 1444 C C . CYS A 1 184 ? -6.644 -5.473 9.433 1.00 92.88 184 CYS A C 1
ATOM 1446 O O . CYS A 1 184 ? -6.450 -6.666 9.651 1.00 92.88 184 CYS A O 1
ATOM 1448 N N . GLY A 1 185 ? -5.845 -4.533 9.913 1.00 90.62 185 GLY A N 1
ATOM 1449 C CA . GLY A 1 185 ? -4.604 -4.809 10.625 1.00 90.62 185 GLY A CA 1
ATOM 1450 C C . GLY A 1 185 ? -3.761 -3.548 10.736 1.00 90.62 185 GLY A C 1
ATOM 1451 O O . GLY A 1 185 ? -4.152 -2.486 10.253 1.00 90.62 185 GLY A O 1
ATOM 1452 N N . GLY A 1 186 ? -2.590 -3.661 11.341 1.00 87.12 186 GLY A N 1
ATOM 1453 C CA . GLY A 1 186 ? -1.679 -2.540 11.545 1.00 87.12 186 GLY A CA 1
ATOM 1454 C C . GLY A 1 186 ? -0.234 -3.000 11.464 1.00 87.12 186 GLY A C 1
ATOM 1455 O O . GLY A 1 186 ? 0.054 -4.187 11.589 1.00 87.12 186 GLY A O 1
ATOM 1456 N N . LYS A 1 187 ? 0.681 -2.049 11.277 1.00 86.50 187 LYS A N 1
ATOM 1457 C CA . LYS A 1 187 ? 2.116 -2.342 11.170 1.00 86.50 187 LYS A CA 1
ATOM 1458 C C . LYS A 1 187 ? 2.683 -2.908 12.474 1.00 86.50 187 LYS A C 1
ATOM 1460 O O . LYS A 1 187 ? 3.645 -3.667 12.464 1.00 86.50 187 LYS A O 1
ATOM 1465 N N . GLN A 1 188 ? 2.114 -2.492 13.603 1.00 90.56 188 GLN A N 1
ATOM 1466 C CA . GLN A 1 188 ? 2.520 -2.940 14.928 1.00 90.56 188 GLN A CA 1
ATOM 1467 C C . GLN A 1 188 ? 1.367 -3.662 15.633 1.00 90.56 188 GLN A C 1
ATOM 1469 O O . GLN A 1 188 ? 0.210 -3.270 15.450 1.00 90.56 188 GLN A O 1
ATOM 1474 N N . PRO A 1 189 ? 1.662 -4.645 16.506 1.00 92.56 189 PRO A N 1
ATOM 1475 C CA . PRO A 1 189 ? 0.630 -5.391 17.222 1.00 92.56 189 PRO A CA 1
ATOM 1476 C C . PRO A 1 189 ? -0.387 -4.507 17.969 1.00 92.56 189 PRO A C 1
ATOM 1478 O O . PRO A 1 189 ? -1.585 -4.765 17.851 1.00 92.56 189 PRO A O 1
ATOM 1481 N N . PRO A 1 190 ? 0.014 -3.435 18.694 1.00 95.31 190 PRO A N 1
ATOM 1482 C CA . PRO A 1 190 ? -0.949 -2.585 19.387 1.00 95.31 190 PRO A CA 1
ATOM 1483 C C . PRO A 1 190 ? -1.929 -1.878 18.441 1.00 95.31 190 PRO A C 1
ATOM 1485 O O . PRO A 1 190 ? -3.130 -1.857 18.713 1.00 95.31 190 PRO A O 1
ATOM 1488 N N . GLN A 1 191 ? -1.425 -1.352 17.320 1.00 93.62 191 GLN A N 1
ATOM 1489 C CA . GLN A 1 191 ? -2.220 -0.680 16.290 1.00 93.62 191 GLN A CA 1
ATOM 1490 C C . GLN A 1 191 ? -3.207 -1.657 15.639 1.00 93.62 191 GLN A C 1
ATOM 1492 O O . GLN A 1 191 ? -4.394 -1.362 15.510 1.00 93.62 191 GLN A O 1
ATOM 1497 N N . ALA A 1 192 ? -2.719 -2.847 15.271 1.00 93.88 192 ALA A N 1
ATOM 1498 C CA . ALA A 1 192 ? -3.519 -3.906 14.666 1.00 93.88 192 ALA A CA 1
ATOM 1499 C C . ALA A 1 192 ? -4.683 -4.311 15.585 1.00 93.88 192 ALA A C 1
ATOM 1501 O O . ALA A 1 192 ? -5.838 -4.340 15.156 1.00 93.88 192 ALA A O 1
ATOM 1502 N N . ILE A 1 193 ? -4.398 -4.527 16.874 1.00 96.56 193 ILE A N 1
ATOM 1503 C CA . ILE A 1 193 ? -5.418 -4.862 17.873 1.00 96.56 193 ILE A CA 1
ATOM 1504 C C . ILE A 1 193 ? -6.399 -3.699 18.079 1.00 96.56 193 ILE A C 1
ATOM 1506 O O . ILE A 1 193 ? -7.597 -3.947 18.185 1.00 96.56 193 ILE A O 1
ATOM 1510 N N . ALA A 1 194 ? -5.946 -2.441 18.103 1.00 96.31 194 ALA A N 1
ATOM 1511 C CA . ALA A 1 194 ? -6.834 -1.280 18.236 1.00 96.31 194 ALA A CA 1
ATOM 1512 C C . ALA A 1 194 ? -7.840 -1.177 17.071 1.00 96.31 194 ALA A C 1
ATOM 1514 O O . ALA A 1 194 ? -9.032 -0.951 17.299 1.00 96.31 194 ALA A O 1
ATOM 1515 N N . ILE A 1 195 ? -7.380 -1.407 15.837 1.00 95.50 195 ILE A N 1
ATOM 1516 C CA . ILE A 1 195 ? -8.232 -1.445 14.639 1.00 95.50 195 ILE A CA 1
ATOM 1517 C C . ILE A 1 195 ? -9.223 -2.615 14.727 1.00 95.50 195 ILE A C 1
ATOM 1519 O O . ILE A 1 195 ? -10.425 -2.409 14.552 1.00 95.50 195 ILE A O 1
ATOM 1523 N N . ALA A 1 196 ? -8.756 -3.816 15.082 1.00 96.31 196 ALA A N 1
ATOM 1524 C CA . ALA A 1 196 ? -9.620 -4.985 15.260 1.00 96.31 196 ALA A CA 1
ATOM 1525 C C . ALA A 1 196 ? -10.677 -4.767 16.358 1.00 96.31 196 ALA A C 1
ATOM 1527 O O . ALA A 1 196 ? -11.845 -5.102 16.170 1.00 96.31 196 ALA A O 1
ATOM 1528 N N . MET A 1 197 ? -10.310 -4.136 17.480 1.00 97.19 197 MET A N 1
ATOM 1529 C CA . MET A 1 197 ? -11.251 -3.763 18.543 1.00 97.19 197 MET A CA 1
ATOM 1530 C C . MET A 1 197 ? -12.347 -2.828 18.030 1.00 97.19 197 MET A C 1
ATOM 1532 O O . MET A 1 197 ? -13.512 -3.006 18.389 1.00 97.19 197 MET A O 1
ATOM 1536 N N . ALA A 1 198 ? -11.992 -1.846 17.198 1.00 96.88 198 ALA A N 1
ATOM 1537 C CA . ALA A 1 198 ? -12.956 -0.926 16.609 1.00 96.88 198 ALA A CA 1
ATOM 1538 C C . ALA A 1 198 ? -13.921 -1.643 15.655 1.00 96.88 198 ALA A C 1
ATOM 1540 O O . ALA A 1 198 ? -15.135 -1.487 15.791 1.00 96.88 198 ALA A O 1
ATOM 1541 N N . VAL A 1 199 ? -13.394 -2.479 14.756 1.00 97.06 199 VAL A N 1
ATOM 1542 C CA . VAL A 1 199 ? -14.193 -3.297 13.830 1.00 97.06 199 VAL A CA 1
ATOM 1543 C C . VAL A 1 199 ? -15.148 -4.211 14.603 1.00 97.06 199 VAL A C 1
ATOM 1545 O O . VAL A 1 199 ? -16.359 -4.139 14.393 1.00 97.06 199 VAL A O 1
ATOM 1548 N N . CYS A 1 200 ? -14.640 -4.993 15.561 1.00 96.88 200 CYS A N 1
ATOM 1549 C CA . CYS A 1 200 ? -15.459 -5.878 16.392 1.00 96.88 200 CYS A CA 1
ATOM 1550 C C . CYS A 1 200 ? -16.547 -5.111 17.144 1.00 96.88 200 CYS A C 1
ATOM 1552 O O . CYS A 1 200 ? -17.703 -5.529 17.155 1.00 96.88 200 CYS A O 1
ATOM 1554 N N . TYR A 1 201 ? -16.212 -3.968 17.752 1.00 96.94 201 TYR A N 1
ATOM 1555 C CA . TYR A 1 201 ? -17.197 -3.150 18.457 1.00 96.94 201 TYR A CA 1
ATOM 1556 C C . TYR A 1 201 ? -18.323 -2.685 17.521 1.00 96.94 201 TYR A C 1
ATOM 1558 O O . TYR A 1 201 ? -19.499 -2.793 17.875 1.00 96.94 201 TYR A O 1
ATOM 1566 N N . LEU A 1 202 ? -17.988 -2.206 16.320 1.00 97.31 202 LEU A N 1
ATOM 1567 C CA . LEU A 1 202 ? -18.970 -1.746 15.334 1.00 97.31 202 LEU A CA 1
ATOM 1568 C C . LEU A 1 202 ? -19.847 -2.894 14.809 1.00 97.31 202 LEU A C 1
ATOM 1570 O O . LEU A 1 202 ? -21.055 -2.706 14.639 1.00 97.31 202 LEU A O 1
ATOM 1574 N N . GLN A 1 203 ? -19.282 -4.093 14.636 1.00 96.56 203 GLN A N 1
ATOM 1575 C CA . GLN A 1 203 ? -20.050 -5.291 14.287 1.00 96.56 203 GLN A CA 1
ATOM 1576 C C . GLN A 1 203 ? -20.978 -5.740 15.428 1.00 96.56 203 GLN A C 1
ATOM 1578 O O . GLN A 1 203 ? -22.140 -6.052 15.177 1.00 96.56 203 GLN A O 1
ATOM 1583 N N . VAL A 1 204 ? -20.531 -5.699 16.692 1.00 95.75 204 VAL A N 1
ATOM 1584 C CA . VAL A 1 204 ? -21.393 -5.978 17.863 1.00 95.75 204 VAL A CA 1
ATOM 1585 C C . VAL A 1 204 ? -22.567 -4.996 17.921 1.00 95.75 204 VAL A C 1
ATOM 1587 O O . VAL A 1 204 ? -23.688 -5.383 18.246 1.00 95.75 204 VAL A O 1
ATOM 1590 N N . LYS A 1 205 ? -22.339 -3.724 17.571 1.00 96.19 205 LYS A N 1
ATOM 1591 C CA . LYS A 1 205 ? -23.396 -2.702 17.470 1.00 96.19 205 LYS A CA 1
ATOM 1592 C C . LYS A 1 205 ? -24.254 -2.814 16.206 1.00 96.19 205 LYS A C 1
ATOM 1594 O O . LYS A 1 205 ? -25.152 -1.990 16.033 1.00 96.19 205 LYS A O 1
ATOM 1599 N N . LYS A 1 206 ? -23.999 -3.809 15.348 1.00 96.44 206 LYS A N 1
ATOM 1600 C CA . LYS A 1 206 ? -24.705 -4.042 14.079 1.00 96.44 206 LYS A CA 1
ATOM 1601 C C . LYS A 1 206 ? -24.675 -2.825 13.148 1.00 96.44 206 LYS A C 1
ATOM 1603 O O . LYS A 1 206 ? -25.647 -2.546 12.464 1.00 96.44 206 LYS A O 1
ATOM 1608 N N . GLN A 1 207 ? -23.558 -2.094 13.158 1.00 96.88 207 GLN A N 1
ATOM 1609 C CA . GLN A 1 207 ? -23.314 -0.944 12.273 1.00 96.88 207 GLN A CA 1
ATOM 1610 C C . GLN A 1 207 ? -22.309 -1.259 11.159 1.00 96.88 207 GLN A C 1
ATOM 1612 O O . GLN A 1 207 ? -22.074 -0.433 10.276 1.00 96.88 207 GLN A O 1
ATOM 1617 N N . LEU A 1 208 ? -21.723 -2.457 11.211 1.00 94.81 208 LEU A N 1
ATOM 1618 C CA . LEU A 1 208 ? -20.817 -3.027 10.227 1.00 94.81 208 LEU A CA 1
ATOM 1619 C C . LEU A 1 208 ? -21.181 -4.511 10.068 1.00 94.81 208 LEU A C 1
ATOM 1621 O O . LEU A 1 208 ? -21.248 -5.230 11.064 1.00 94.81 208 LEU A O 1
ATOM 1625 N N . HIS A 1 209 ? -21.441 -4.960 8.840 1.00 92.88 209 HIS A N 1
ATOM 1626 C CA . HIS A 1 209 ? -21.898 -6.333 8.539 1.00 92.88 209 HIS A CA 1
ATOM 1627 C C . HIS A 1 209 ? -20.889 -7.127 7.705 1.00 92.88 209 HIS A C 1
ATOM 1629 O O . HIS A 1 209 ? -21.051 -8.319 7.470 1.00 92.88 209 HIS A O 1
ATOM 1635 N N . GLN A 1 210 ? -19.849 -6.452 7.232 1.00 93.88 210 GLN A N 1
ATOM 1636 C CA . GLN A 1 210 ? -18.810 -7.017 6.399 1.00 93.88 210 GLN A CA 1
ATOM 1637 C C . GLN A 1 210 ? -18.020 -8.058 7.191 1.00 93.88 210 GLN A C 1
ATOM 1639 O O . GLN A 1 210 ? -17.658 -7.829 8.348 1.00 93.88 210 GLN A O 1
ATOM 1644 N N . ARG A 1 211 ? -17.705 -9.175 6.532 1.00 94.06 211 ARG A N 1
ATOM 1645 C CA . ARG A 1 211 ? -16.667 -10.107 6.971 1.00 94.06 211 ARG A CA 1
ATOM 1646 C C . ARG A 1 211 ? -15.308 -9.433 6.780 1.00 94.06 211 ARG A C 1
ATOM 1648 O O . ARG A 1 211 ? -15.012 -8.971 5.676 1.00 94.06 211 ARG A O 1
ATOM 1655 N N . VAL A 1 212 ? -14.507 -9.381 7.841 1.00 95.69 212 VAL A N 1
ATOM 1656 C CA . VAL A 1 212 ? -13.189 -8.733 7.826 1.00 95.69 212 VAL A CA 1
ATOM 1657 C C . VAL A 1 212 ? -12.118 -9.734 8.239 1.00 95.69 212 VAL A C 1
ATOM 1659 O O . VAL A 1 212 ? -12.229 -10.346 9.293 1.00 95.69 212 VAL A O 1
ATOM 1662 N N . VAL A 1 213 ? -11.075 -9.907 7.436 1.00 95.50 213 VAL A N 1
ATOM 1663 C CA . VAL A 1 213 ? -9.912 -10.728 7.798 1.00 95.50 213 VAL A CA 1
ATOM 1664 C C . VAL A 1 213 ? -8.935 -9.869 8.598 1.00 95.50 213 VAL A C 1
ATOM 1666 O O . VAL A 1 213 ? -8.521 -8.803 8.145 1.00 95.50 213 VAL A O 1
ATOM 1669 N N . PHE A 1 214 ? -8.585 -10.321 9.800 1.00 95.31 214 PHE A N 1
ATOM 1670 C CA . PHE A 1 214 ? -7.620 -9.658 10.667 1.00 95.31 214 PHE A CA 1
ATOM 1671 C C . PHE A 1 214 ? -6.211 -10.193 10.406 1.00 95.31 214 PHE A C 1
ATOM 1673 O O . PHE A 1 214 ? -5.982 -11.405 10.460 1.00 95.31 214 PHE A O 1
ATOM 1680 N N . LEU A 1 215 ? -5.285 -9.276 10.135 1.00 94.19 215 LEU A N 1
ATOM 1681 C CA . LEU A 1 215 ? -3.886 -9.559 9.836 1.00 94.19 215 LEU A CA 1
ATOM 1682 C C . LEU A 1 215 ? -2.981 -9.191 11.021 1.00 94.19 215 LEU A C 1
ATOM 1684 O O . LEU A 1 215 ? -3.191 -8.163 11.673 1.00 94.19 215 LEU A O 1
ATOM 1688 N N . ASP A 1 216 ? -1.956 -10.007 11.269 1.00 91.62 216 ASP A N 1
ATOM 1689 C CA . ASP A 1 216 ? -0.912 -9.719 12.259 1.00 91.62 216 ASP A CA 1
ATOM 1690 C C . ASP A 1 216 ? 0.144 -8.717 11.743 1.00 91.62 216 ASP A C 1
ATOM 1692 O O . ASP A 1 216 ? 0.029 -8.159 10.648 1.00 91.62 216 ASP A O 1
ATOM 1696 N N . GLN A 1 217 ? 1.206 -8.483 12.527 1.00 88.19 217 GLN A N 1
ATOM 1697 C CA . GLN A 1 217 ? 2.306 -7.596 12.123 1.00 88.19 217 GLN A CA 1
ATOM 1698 C C . GLN A 1 217 ? 3.125 -8.102 10.920 1.00 88.19 217 GLN A C 1
ATOM 1700 O O . GLN A 1 217 ? 3.857 -7.321 10.315 1.00 88.19 217 GLN A O 1
ATOM 1705 N N . ASN A 1 218 ? 3.021 -9.392 10.587 1.00 89.00 218 ASN A N 1
ATOM 1706 C CA . ASN A 1 218 ? 3.637 -9.999 9.407 1.00 89.00 218 ASN A CA 1
ATOM 1707 C C . ASN A 1 218 ? 2.654 -10.049 8.227 1.00 89.00 218 ASN A C 1
ATOM 1709 O O . ASN A 1 218 ? 2.932 -10.696 7.219 1.00 89.00 218 ASN A O 1
ATOM 1713 N N . TYR A 1 219 ? 1.496 -9.398 8.369 1.00 88.25 219 TYR A N 1
ATOM 1714 C CA . TYR A 1 219 ? 0.391 -9.399 7.420 1.00 88.25 219 TYR A CA 1
ATOM 1715 C C . TYR A 1 219 ? -0.165 -10.790 7.094 1.00 88.25 219 TYR A C 1
ATOM 1717 O O . TYR A 1 219 ? -0.757 -10.998 6.036 1.00 88.25 219 TYR A O 1
ATOM 1725 N N . SER A 1 220 ? 0.007 -11.735 8.015 1.00 90.88 220 SER A N 1
ATOM 1726 C CA . SER A 1 220 ? -0.569 -13.070 7.920 1.00 90.88 220 SER A CA 1
ATOM 1727 C C . SER A 1 220 ? -1.993 -13.060 8.490 1.00 90.88 220 SER A C 1
ATOM 1729 O O . SER A 1 220 ? -2.216 -12.463 9.549 1.00 90.88 220 SER A O 1
ATOM 1731 N N . PRO A 1 221 ? -2.969 -13.709 7.831 1.00 93.25 221 PRO A N 1
ATOM 1732 C CA . PRO A 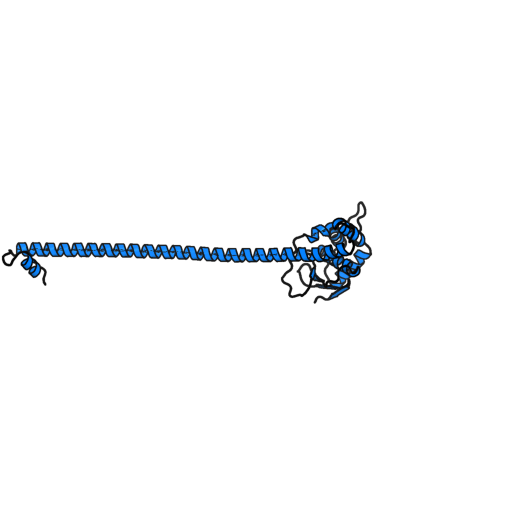1 221 ? -4.308 -13.882 8.382 1.00 93.25 221 PRO A CA 1
ATOM 1733 C C . PRO A 1 221 ? -4.261 -14.657 9.696 1.00 93.25 221 PRO A C 1
ATOM 1735 O O . PRO A 1 221 ? -3.781 -15.787 9.742 1.00 93.25 221 PRO A O 1
ATOM 1738 N N . VAL A 1 222 ? -4.792 -14.063 10.762 1.00 95.06 222 VAL A N 1
ATOM 1739 C CA . VAL A 1 222 ? -4.832 -14.692 12.094 1.00 95.06 222 VAL A CA 1
ATOM 1740 C C . VAL A 1 222 ? -6.244 -14.894 12.622 1.00 95.06 222 VAL A C 1
ATOM 1742 O O . VAL A 1 222 ? -6.445 -15.702 13.524 1.00 95.06 222 VAL A O 1
ATOM 1745 N N . ALA A 1 223 ? -7.230 -14.184 12.074 1.00 95.75 223 ALA A N 1
ATOM 1746 C CA . ALA A 1 223 ? -8.634 -14.401 12.395 1.00 95.75 223 ALA A CA 1
ATOM 1747 C C . ALA A 1 223 ? -9.566 -13.838 11.321 1.00 95.75 223 ALA A C 1
ATOM 1749 O O . ALA A 1 223 ? -9.197 -12.976 10.525 1.00 95.75 223 ALA A O 1
ATOM 1750 N N . THR A 1 224 ? -10.819 -14.275 11.375 1.00 96.00 224 THR A N 1
ATOM 1751 C CA . THR A 1 224 ? -11.945 -13.642 10.690 1.00 96.00 224 THR A CA 1
ATOM 1752 C C . THR A 1 224 ? -12.838 -12.942 11.718 1.00 96.00 224 THR A C 1
ATOM 1754 O O . THR A 1 224 ? -13.293 -13.561 12.675 1.00 96.00 224 THR A O 1
ATOM 1757 N N . LEU A 1 225 ? -13.123 -11.657 11.513 1.00 95.94 225 LEU A N 1
ATOM 1758 C CA . LEU A 1 225 ? -14.055 -10.854 12.305 1.00 95.94 225 LEU A CA 1
ATOM 1759 C C . LEU A 1 225 ? -15.406 -10.799 11.586 1.00 95.94 225 LEU A C 1
ATOM 1761 O O . LEU A 1 225 ? -15.519 -10.243 10.486 1.00 95.94 225 LEU A O 1
ATOM 1765 N N . VAL A 1 226 ? -16.443 -11.358 12.200 1.00 94.62 226 VAL A N 1
ATOM 1766 C CA . VAL A 1 226 ? -17.795 -11.386 11.628 1.00 94.62 226 VAL A CA 1
ATOM 1767 C C . VAL A 1 226 ? -18.838 -11.282 12.729 1.00 94.62 226 VAL A C 1
ATOM 1769 O O . VAL A 1 226 ? -18.769 -11.975 13.742 1.00 94.62 226 VAL A O 1
ATOM 1772 N N . ASP A 1 227 ? -19.805 -10.383 12.545 1.00 92.19 227 ASP A N 1
ATOM 1773 C CA . ASP A 1 227 ? -20.919 -10.173 13.476 1.00 92.19 227 ASP A CA 1
ATOM 1774 C C . ASP A 1 227 ? -20.526 -9.870 14.934 1.00 92.19 227 ASP A C 1
ATOM 1776 O O . ASP A 1 227 ? -21.348 -10.008 15.843 1.00 92.19 227 ASP A O 1
ATOM 1780 N N . GLY A 1 228 ? -19.294 -9.400 15.161 1.00 89.50 228 GLY A N 1
ATOM 1781 C CA . GLY A 1 228 ? -18.750 -9.128 16.491 1.00 89.50 228 GLY A CA 1
ATOM 1782 C C . GLY A 1 228 ? -18.116 -10.352 17.150 1.00 89.50 228 GLY A C 1
ATOM 1783 O O . GLY A 1 228 ? -17.702 -10.283 18.306 1.00 89.50 228 GLY A O 1
ATOM 1784 N N . THR A 1 229 ? -18.041 -11.462 16.420 1.00 93.38 229 THR A N 1
ATOM 1785 C CA . THR A 1 229 ? -17.323 -12.674 16.800 1.00 93.38 229 THR A CA 1
ATOM 1786 C C . THR A 1 229 ? -15.983 -12.732 16.086 1.00 93.38 229 THR A C 1
ATOM 1788 O O . THR A 1 229 ? -15.807 -12.188 14.995 1.00 93.38 229 THR A O 1
ATOM 1791 N N . ILE A 1 230 ? -15.037 -13.393 16.735 1.00 95.25 230 ILE A N 1
ATOM 1792 C CA . ILE A 1 230 ? -13.703 -13.642 16.214 1.00 95.25 230 ILE A CA 1
ATOM 1793 C C . ILE A 1 230 ? -13.662 -15.146 15.936 1.00 95.25 230 ILE A C 1
ATOM 1795 O O . ILE A 1 230 ? -14.078 -15.955 16.766 1.00 95.25 230 ILE A O 1
ATOM 1799 N N . GLN A 1 231 ? -13.289 -15.499 14.715 1.00 94.38 231 GLN A N 1
ATOM 1800 C CA . GLN A 1 231 ? -13.248 -16.862 14.201 1.00 94.38 231 GLN A CA 1
ATOM 1801 C C . GLN A 1 231 ? -11.827 -17.173 13.717 1.00 94.38 231 GLN A C 1
ATOM 1803 O O . GLN A 1 231 ? -11.060 -16.236 13.469 1.00 94.38 231 GLN A O 1
ATOM 1808 N N . PRO A 1 232 ? -11.466 -18.457 13.548 1.00 92.38 232 PRO A N 1
ATOM 1809 C CA . PRO A 1 232 ? -10.199 -18.844 12.933 1.00 92.38 232 PRO A CA 1
ATOM 1810 C C . PRO A 1 232 ? -9.955 -18.160 11.568 1.00 92.38 232 PRO A C 1
ATOM 1812 O O . PRO A 1 232 ? -10.905 -17.678 10.931 1.00 92.38 232 PRO A O 1
ATOM 1815 N N . PRO A 1 233 ? -8.689 -18.071 11.120 1.00 90.75 233 PRO A N 1
ATOM 1816 C CA . PRO A 1 233 ? -8.365 -17.537 9.799 1.00 90.75 233 PRO A CA 1
ATOM 1817 C C . PRO A 1 233 ? -9.039 -18.361 8.677 1.00 90.75 233 PRO A C 1
ATOM 1819 O O . PRO A 1 233 ? -9.390 -19.519 8.918 1.00 90.75 233 PRO A O 1
ATOM 1822 N N . PRO A 1 234 ? -9.291 -17.746 7.502 1.00 85.56 234 PRO A N 1
ATOM 1823 C CA . PRO A 1 234 ? -9.928 -18.400 6.355 1.00 85.56 234 PRO A CA 1
ATOM 1824 C C . PRO A 1 234 ? -9.120 -19.568 5.784 1.00 85.56 234 PRO A C 1
ATOM 1826 O O . PRO A 1 234 ? -7.878 -19.572 5.941 1.00 85.56 234 PRO A O 1
#

Secondary structure (DSSP, 8-state):
--HHHHHHHHH-TT--HHHHHHHHHHHHHHHHHHHHHHHHHHHHHHHHHHHHHHHHHHHHHHHHHHHHHHHHHHHHHHHHHHHHHHHHHHHHHHHHHHHHHHHHH-TTS-HHHHHHHHHHHHEE--TTS--EE-HHHHHHHHHHHHHH-----HHHHHHHHHTHHHHTTS---PPP---SSEEE--SSHHHHHHHHHHHHHHHHTTS----EEEE-TT--EEEEEETTEEE---

InterPro domains:
  IPR059293 Domain of unknown function DUF8249 [PF26754] (86-231)

Sequence (234 aa):
MTPSEEARKILGESADDQAIIKLVDFVVQTREAKAQAQAAEAREAKAQADAREAKAQAEAREARAHQVHLEQDKLRLETELLSTKSRFSAILCNRFLIETGLINLYPKSTLSKGYRTFKAQLMQKTKGQGPRLTLQGRTLFNCIVNQTNVTAKQIHVATELDDLIHHLSSDIHYPELDHTGFVCGGKQPPQAIAIAMAVCYLQVKKQLHQRVVFLDQNYSPVATLVDGTIQPPP

Foldseek 3Di:
DDLLVVLCVVPDVPDDVVSSVVSSVVVVVVVVVVVVVVVVVVVVVVVVVVVVVVVVVVVVVVVVVVVVVVVVVVVVVVVVVVQVVQQVVQLCLLCCLQQQLLCQVCVPDDSVVSLVVLLVQQWDDDVPDAIAGDPLNVVLLCQCCVQQVLDDDRSLLRVCSVVVVVQSNDGDGADDDPDPWGEAAHLHSSNLSNSVSSNLVSLCVVSGATWYFRAHNVNDGRWIRGSSHTHGGD

Radius of gyration: 44.35 Å; chains: 1; bounding box: 90×34×125 Å

pLDDT: mean 89.92, std 7.78, range [60.44, 97.62]

Organism: NCBI:txid1628268